Protein AF-A0A2A9N6K1-F1 (afdb_monomer_lite)

Sequence (197 aa):
MSTQQSILERQVWELYCEELRLSPDSDEPLTDEQEVHWQQIRSDLESVYSETRAPDNDPDQPSSPESIDWLSDELQRLNMEQQAAAAAAAEAQAKQYRRIIQDPGEYNGDTLKFRKWHLNMKSLLKGYHNLNDDQKILIFLSQMKGGEAELWANIKHTEVNGSTPMSFATFETELTTWFEDKLAQKRARDAIYTFRQ

Foldseek 3Di:
DPPVLVVVLLVLLVLLCVLLVHDSPDPDDDDPVSVVVNVVVNVVSVVVVVVPDDPDDDPPDDPDPPVCPVVNVVSNVVSVVVVVVVVVVQLVVLCVLCVVQDDLAADALALVCLVVSVVSLVSNCSSDPPDAQLRSLVSVLVRHDHHPSVVVSVVVVDVCPDPDHDGNVNVVVVSCVRRHPPVVVVVVVVVVVVVVD

Secondary structure (DSSP, 8-state):
--HHHHHHHHHHHHHHHHHTT--TT--SPPPHHHHHHHHHHHHHHHHHHHHS--S---S--PPPGGGSHHHHHHHHHHHHHHHHHHHHHHHHHHHHHHHHSPP---B-S-HHHHHHHHHHHHHHHHTSSS--HHHHHHHHHHTB-SHHHHHHHHHHHHHHTSSSPPPHHHHHHHHHHHHS-HHHHHHHHHHHHHTT-

Structure (mmCIF, N/CA/C/O backbone):
data_AF-A0A2A9N6K1-F1
#
_entry.id   AF-A0A2A9N6K1-F1
#
loop_
_atom_site.group_PDB
_atom_site.id
_atom_site.type_symbol
_atom_site.label_atom_id
_atom_site.label_alt_id
_atom_site.label_comp_id
_atom_site.label_asym_id
_atom_site.label_entity_id
_atom_site.label_seq_id
_atom_site.pdbx_PDB_ins_code
_atom_site.Cartn_x
_atom_site.Cartn_y
_atom_site.Cartn_z
_atom_site.occupancy
_atom_site.B_iso_or_equiv
_atom_site.auth_seq_id
_atom_site.auth_comp_id
_atom_site.auth_asym_id
_atom_site.auth_atom_id
_atom_site.pdbx_PDB_model_num
ATOM 1 N N . MET A 1 1 ? 46.693 -9.385 -26.244 1.00 50.31 1 MET A N 1
ATOM 2 C CA . MET A 1 1 ? 45.873 -8.187 -26.502 1.00 50.31 1 MET A CA 1
ATOM 3 C C . MET A 1 1 ? 46.783 -6.972 -26.541 1.00 50.31 1 MET A C 1
ATOM 5 O O . MET A 1 1 ? 47.724 -6.920 -25.756 1.00 50.31 1 MET A O 1
ATOM 9 N N . SER A 1 2 ? 46.570 -6.056 -27.486 1.00 60.34 2 SER A N 1
ATOM 10 C CA . SER A 1 2 ? 47.284 -4.768 -27.523 1.00 60.34 2 SER A CA 1
ATOM 11 C C . SER A 1 2 ? 46.821 -3.892 -26.350 1.00 60.34 2 SER A C 1
ATOM 13 O O . SER A 1 2 ? 45.660 -3.983 -25.959 1.00 60.34 2 SER A O 1
ATOM 15 N N . THR A 1 3 ? 47.680 -3.024 -25.806 1.00 59.44 3 THR A N 1
ATOM 16 C CA . THR A 1 3 ? 47.326 -2.071 -24.731 1.00 59.44 3 THR A CA 1
ATOM 17 C C . THR A 1 3 ? 46.094 -1.228 -25.088 1.00 59.44 3 THR A C 1
ATOM 19 O O . THR A 1 3 ? 45.291 -0.913 -24.220 1.00 59.44 3 THR A O 1
ATOM 22 N N . GLN A 1 4 ? 45.894 -0.932 -26.376 1.00 59.53 4 GLN A N 1
ATOM 23 C CA . GLN A 1 4 ? 44.725 -0.199 -26.874 1.00 59.53 4 GLN A CA 1
ATOM 24 C C . GLN A 1 4 ? 43.412 -0.991 -26.768 1.00 59.53 4 GLN A C 1
ATOM 26 O O . GLN A 1 4 ? 42.388 -0.396 -26.455 1.00 59.53 4 GLN A O 1
ATOM 31 N N . GLN A 1 5 ? 43.445 -2.315 -26.968 1.00 62.62 5 GLN A N 1
ATOM 32 C CA . GLN A 1 5 ? 42.265 -3.188 -26.867 1.00 62.62 5 GLN A CA 1
ATOM 33 C 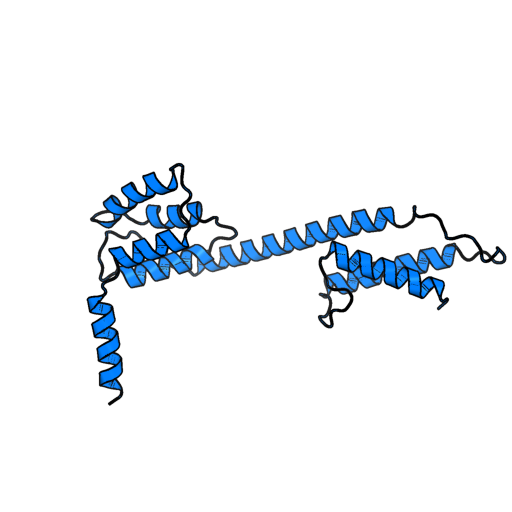C . GLN A 1 5 ? 41.734 -3.231 -25.429 1.00 62.62 5 GLN A C 1
ATOM 35 O O . GLN A 1 5 ? 40.535 -3.133 -25.203 1.00 62.62 5 GLN A O 1
ATOM 40 N N . SER A 1 6 ? 42.645 -3.281 -24.453 1.00 70.69 6 SER A N 1
ATOM 41 C CA . SER A 1 6 ? 42.287 -3.287 -23.032 1.00 70.69 6 SER A CA 1
ATOM 42 C C . SER A 1 6 ? 41.736 -1.942 -22.538 1.00 70.69 6 SER A C 1
ATOM 44 O O . SER A 1 6 ? 40.930 -1.932 -21.612 1.00 70.69 6 SER A O 1
ATOM 46 N N . ILE A 1 7 ? 42.160 -0.815 -23.124 1.00 73.31 7 ILE A N 1
ATOM 47 C CA . ILE A 1 7 ? 41.667 0.521 -22.746 1.00 73.31 7 ILE A CA 1
ATOM 48 C C . ILE A 1 7 ? 40.232 0.731 -23.240 1.00 73.31 7 ILE A C 1
ATOM 50 O O . ILE A 1 7 ? 39.385 1.183 -22.477 1.00 73.31 7 ILE A O 1
ATOM 54 N N . LEU A 1 8 ? 39.947 0.374 -24.491 1.00 69.88 8 LEU A N 1
ATOM 55 C CA . LEU A 1 8 ? 38.613 0.521 -25.079 1.00 69.88 8 LEU A CA 1
ATOM 56 C C . LEU A 1 8 ? 37.610 -0.475 -24.497 1.00 69.88 8 LEU A C 1
ATOM 58 O O . LEU A 1 8 ? 36.492 -0.078 -24.199 1.00 69.88 8 LEU A O 1
ATOM 62 N N . GLU A 1 9 ? 38.006 -1.725 -24.234 1.00 78.50 9 GLU A N 1
ATOM 63 C CA . GLU A 1 9 ? 37.143 -2.676 -23.515 1.00 78.50 9 GLU A CA 1
ATOM 64 C C . GLU A 1 9 ? 36.747 -2.134 -22.133 1.00 78.50 9 GLU A C 1
ATOM 66 O O . GLU A 1 9 ? 35.590 -2.242 -21.733 1.00 78.50 9 GLU A O 1
ATOM 71 N N . ARG A 1 10 ? 37.678 -1.466 -21.438 1.00 81.19 10 ARG A N 1
ATOM 72 C CA . ARG A 1 10 ? 37.394 -0.816 -20.155 1.00 81.19 10 ARG A CA 1
ATOM 73 C C . ARG A 1 10 ? 36.455 0.386 -20.287 1.00 81.19 10 ARG A C 1
ATOM 75 O O . ARG A 1 10 ? 35.569 0.532 -19.458 1.00 81.19 10 ARG A O 1
ATOM 82 N N . GLN A 1 11 ? 36.604 1.210 -21.321 1.00 79.94 11 GLN A N 1
ATOM 83 C CA . GLN A 1 11 ? 35.692 2.335 -21.573 1.00 79.94 11 GLN A CA 1
ATOM 84 C C . GLN A 1 11 ? 34.275 1.863 -21.922 1.00 79.94 11 GLN A C 1
ATOM 86 O O . GLN A 1 11 ? 33.297 2.417 -21.429 1.00 79.94 11 GLN A O 1
ATOM 91 N N . VAL A 1 12 ? 34.160 0.816 -22.742 1.00 82.75 12 VAL A N 1
ATOM 92 C CA . VAL A 1 12 ? 32.868 0.218 -23.104 1.00 82.75 12 VAL A CA 1
ATOM 93 C C . VAL A 1 12 ? 32.229 -0.463 -21.890 1.00 82.75 12 VAL A C 1
ATOM 95 O O . VAL A 1 12 ? 31.019 -0.361 -21.710 1.00 82.75 12 VAL A O 1
ATOM 98 N N . TRP A 1 13 ? 33.026 -1.090 -21.018 1.00 85.81 13 TRP A N 1
ATOM 99 C CA . TRP A 1 13 ? 32.558 -1.609 -19.729 1.00 85.81 13 TRP A CA 1
ATOM 100 C C . TRP A 1 13 ? 32.022 -0.503 -18.815 1.00 85.81 13 TRP A C 1
ATOM 102 O O . TRP A 1 13 ? 30.934 -0.634 -18.263 1.00 85.81 13 TRP A O 1
ATOM 112 N N . GLU A 1 14 ? 32.752 0.604 -18.676 1.00 84.44 14 GLU A N 1
ATOM 113 C CA . GLU A 1 14 ? 32.327 1.739 -17.849 1.00 84.44 14 GLU A CA 1
ATOM 114 C C . GLU A 1 14 ? 31.002 2.338 -18.357 1.00 84.44 14 GLU A C 1
ATOM 116 O O . GLU A 1 14 ? 30.100 2.569 -17.552 1.00 84.44 14 GLU A O 1
ATOM 121 N N . LEU A 1 15 ? 30.834 2.476 -19.679 1.00 81.19 15 LEU A N 1
ATOM 122 C CA . LEU A 1 15 ? 29.584 2.936 -20.300 1.00 81.19 15 LEU A CA 1
ATOM 123 C C . LEU A 1 15 ? 28.427 1.941 -20.098 1.00 81.19 15 LEU A C 1
ATOM 125 O O . LEU A 1 15 ? 27.311 2.336 -19.759 1.00 81.19 15 LEU A O 1
ATOM 129 N N . TYR A 1 16 ? 28.699 0.644 -20.268 1.00 83.31 16 TYR A N 1
ATOM 130 C CA . TYR A 1 16 ? 27.742 -0.436 -20.019 1.00 83.31 16 TYR A CA 1
ATOM 131 C C . TYR A 1 16 ? 27.217 -0.401 -18.579 1.00 83.31 16 TYR A C 1
ATOM 133 O O . TYR A 1 16 ? 26.012 -0.506 -18.337 1.00 83.31 16 TYR A O 1
ATOM 141 N N . CYS A 1 17 ? 28.121 -0.209 -17.616 1.00 84.56 17 CYS A N 1
ATOM 142 C CA . CYS A 1 17 ? 27.763 -0.089 -16.213 1.00 84.56 17 CYS A CA 1
ATOM 143 C C . CYS A 1 17 ? 26.985 1.197 -15.916 1.00 84.56 17 CYS A C 1
ATOM 145 O O . CYS A 1 17 ? 25.994 1.135 -15.191 1.00 84.56 17 CYS A O 1
ATOM 147 N N . GLU A 1 18 ? 27.384 2.340 -16.478 1.00 82.25 18 GLU A N 1
ATOM 148 C CA . GLU A 1 18 ? 26.706 3.621 -16.258 1.00 82.25 18 GLU A CA 1
ATOM 149 C C . GLU A 1 18 ? 25.237 3.584 -16.715 1.00 82.25 18 GLU A C 1
ATOM 151 O O . GLU A 1 18 ? 24.340 3.919 -15.933 1.00 82.25 18 GLU A O 1
ATOM 156 N N . GLU A 1 19 ? 24.967 3.098 -17.931 1.00 80.38 19 GLU A N 1
ATOM 157 C CA . GLU A 1 19 ? 23.607 3.048 -18.489 1.00 80.38 19 GLU A CA 1
ATOM 158 C C . GLU A 1 19 ? 22.688 2.068 -17.745 1.00 80.38 19 GLU A C 1
ATOM 160 O O . GLU A 1 19 ? 21.515 2.359 -17.484 1.00 80.38 19 GLU A O 1
ATOM 165 N N . LEU A 1 20 ? 23.229 0.926 -17.311 1.00 80.12 20 LEU A N 1
ATOM 166 C CA . LEU A 1 20 ? 22.489 -0.050 -16.506 1.00 80.12 20 LEU A CA 1
ATOM 167 C C . LEU A 1 20 ? 22.466 0.286 -15.006 1.00 80.12 20 LEU A C 1
ATOM 169 O O . LEU A 1 20 ? 21.891 -0.468 -14.218 1.00 80.12 20 LEU A O 1
ATOM 173 N N . ARG A 1 21 ? 23.059 1.418 -14.596 1.00 81.38 21 ARG A N 1
ATOM 174 C CA . ARG A 1 21 ? 23.229 1.831 -13.188 1.00 81.38 21 ARG A CA 1
ATOM 175 C C . ARG A 1 21 ? 23.898 0.761 -12.321 1.00 81.38 21 ARG A C 1
ATOM 177 O O . ARG A 1 21 ? 23.572 0.604 -11.143 1.00 81.38 21 ARG A O 1
ATOM 184 N N . LEU A 1 22 ? 24.827 0.025 -12.913 1.00 82.19 22 LEU A N 1
ATOM 185 C CA . LEU A 1 22 ? 25.677 -0.947 -12.245 1.00 82.19 22 LEU A CA 1
ATOM 186 C C . LEU A 1 22 ? 26.953 -0.260 -11.752 1.00 82.19 22 LEU A C 1
ATOM 188 O O . LEU A 1 22 ? 27.387 0.758 -12.290 1.00 82.19 22 LEU A O 1
ATOM 192 N N . SER A 1 23 ? 27.575 -0.830 -10.723 1.00 84.44 23 SER A N 1
ATOM 193 C CA . SER A 1 23 ? 28.904 -0.394 -10.296 1.00 84.44 23 SER A CA 1
ATOM 194 C C . SER A 1 23 ? 29.966 -1.160 -11.097 1.00 84.44 23 SER A C 1
ATOM 196 O O . SER A 1 23 ? 29.976 -2.390 -11.021 1.00 84.44 23 SER A O 1
ATOM 198 N N . PRO A 1 24 ? 30.875 -0.480 -11.823 1.00 79.50 24 PRO A N 1
ATOM 199 C CA . PRO A 1 24 ? 31.892 -1.133 -12.654 1.00 79.50 24 PRO A CA 1
ATOM 200 C C . PRO A 1 24 ? 32.925 -1.932 -11.849 1.00 79.50 24 PRO A C 1
ATOM 202 O O . PRO A 1 24 ? 33.547 -2.837 -12.401 1.00 79.50 24 PRO A O 1
ATOM 205 N N . ASP A 1 25 ? 33.065 -1.626 -10.555 1.00 82.62 25 ASP A N 1
ATOM 206 C CA . ASP A 1 25 ? 33.919 -2.339 -9.597 1.00 82.62 25 ASP A CA 1
ATOM 207 C C . ASP A 1 25 ? 33.110 -3.265 -8.659 1.00 82.62 25 ASP A C 1
ATOM 209 O O . ASP A 1 25 ? 33.590 -3.645 -7.592 1.00 82.62 25 ASP A O 1
ATOM 213 N N . SER A 1 26 ? 31.847 -3.568 -8.986 1.00 79.31 26 SER A N 1
ATOM 214 C CA . SER A 1 26 ? 31.025 -4.465 -8.164 1.00 79.31 26 SER A CA 1
ATOM 215 C C . SER A 1 26 ? 31.496 -5.915 -8.273 1.00 79.31 26 SER A C 1
ATOM 217 O O . SER A 1 26 ? 31.701 -6.417 -9.374 1.00 79.31 26 SER A O 1
ATOM 219 N N . ASP A 1 27 ? 31.558 -6.616 -7.139 1.00 75.88 27 ASP A N 1
ATOM 220 C CA . ASP A 1 27 ? 31.723 -8.077 -7.094 1.00 75.88 27 ASP A CA 1
ATOM 221 C C . ASP A 1 27 ? 30.393 -8.828 -7.342 1.00 75.88 27 ASP A C 1
ATOM 223 O O . ASP A 1 27 ? 30.349 -10.061 -7.325 1.00 75.88 27 ASP A O 1
ATOM 227 N N . GLU A 1 28 ? 29.282 -8.102 -7.518 1.00 79.88 28 GLU A N 1
ATOM 228 C CA . GLU A 1 28 ? 27.962 -8.685 -7.765 1.00 79.88 28 GLU A CA 1
ATOM 229 C C . GLU A 1 28 ? 27.860 -9.188 -9.218 1.00 79.88 28 GLU A C 1
ATOM 231 O O . GLU A 1 28 ? 28.136 -8.425 -10.148 1.00 79.88 28 GLU A O 1
ATOM 236 N N . PRO A 1 29 ? 27.495 -10.465 -9.442 1.00 78.75 29 PRO A N 1
ATOM 237 C CA . PRO A 1 29 ? 27.470 -11.033 -10.783 1.00 78.75 29 PRO A CA 1
ATOM 238 C C . PRO A 1 29 ? 26.358 -10.408 -11.630 1.00 78.75 29 PRO A C 1
ATOM 240 O O . PRO A 1 29 ? 25.258 -10.148 -11.137 1.00 78.75 29 PRO A O 1
ATOM 243 N N . LEU A 1 30 ? 26.634 -10.234 -12.925 1.00 81.12 30 LEU A N 1
ATOM 244 C CA . LEU A 1 30 ? 25.615 -9.896 -13.917 1.00 81.12 30 LEU A CA 1
ATOM 245 C C . LEU A 1 30 ? 24.521 -10.971 -13.936 1.00 81.12 30 LEU A C 1
ATOM 247 O O . LEU A 1 30 ? 24.777 -12.151 -13.684 1.00 81.12 30 LEU A O 1
ATOM 251 N N . THR A 1 31 ? 23.291 -10.574 -14.257 1.00 84.19 31 THR A N 1
ATOM 252 C CA . THR A 1 31 ? 22.245 -11.554 -14.566 1.00 84.19 31 THR A CA 1
ATOM 253 C C . THR A 1 31 ? 22.605 -12.331 -15.834 1.00 84.19 31 THR A C 1
ATOM 255 O O . THR A 1 31 ? 23.364 -11.841 -16.670 1.00 84.19 31 THR A O 1
ATOM 258 N N . ASP A 1 32 ? 22.023 -13.518 -16.025 1.00 82.62 32 ASP A N 1
ATOM 259 C CA . ASP A 1 32 ? 22.269 -14.334 -17.226 1.00 82.62 32 ASP A CA 1
ATOM 260 C C . ASP A 1 32 ? 22.023 -13.543 -18.529 1.00 82.62 32 ASP A C 1
ATOM 262 O O . ASP A 1 32 ? 22.765 -13.677 -19.499 1.00 82.62 32 ASP A O 1
ATOM 266 N N . GLU A 1 33 ? 21.014 -12.667 -18.542 1.00 79.19 33 GLU A N 1
ATOM 267 C CA . GLU A 1 33 ? 20.689 -11.794 -19.680 1.00 79.19 33 GLU A CA 1
ATOM 268 C C . GLU A 1 33 ? 21.743 -10.695 -19.894 1.00 79.19 33 GLU A C 1
ATOM 270 O O . GLU A 1 33 ? 22.165 -10.448 -21.025 1.00 79.19 33 GLU A O 1
ATOM 275 N N . GLN A 1 34 ? 22.207 -10.066 -18.811 1.00 81.75 34 GLN A N 1
ATOM 276 C CA . GLN A 1 34 ? 23.253 -9.043 -18.849 1.00 81.75 34 GLN A CA 1
ATOM 277 C C . GLN A 1 34 ? 24.607 -9.628 -19.272 1.00 81.75 34 GLN A C 1
ATOM 279 O O . GLN A 1 34 ? 25.347 -8.987 -20.013 1.00 81.75 34 GLN A O 1
ATOM 284 N N . GLU A 1 35 ? 24.936 -10.843 -18.835 1.00 86.19 35 GLU A N 1
ATOM 285 C CA . GLU A 1 35 ? 26.174 -11.526 -19.215 1.00 86.19 35 GLU A CA 1
ATOM 286 C C . GLU A 1 35 ? 26.163 -11.896 -20.702 1.00 86.19 35 GLU A C 1
ATOM 288 O O . GLU A 1 35 ? 27.118 -11.598 -21.416 1.00 86.19 35 GLU A O 1
ATOM 293 N N . VAL A 1 36 ? 25.069 -12.479 -21.206 1.00 84.50 36 VAL A N 1
ATOM 294 C CA . VAL A 1 36 ? 24.926 -12.792 -22.640 1.00 84.50 36 VAL A CA 1
ATOM 295 C C . VAL A 1 36 ? 25.097 -11.535 -23.493 1.00 84.50 36 VAL A C 1
ATOM 297 O O . VAL A 1 36 ? 25.782 -11.568 -24.516 1.00 84.50 36 VAL A O 1
ATOM 300 N N . HIS A 1 37 ? 24.526 -10.415 -23.055 1.00 80.69 37 HIS A N 1
ATOM 301 C CA . HIS A 1 37 ? 24.638 -9.155 -23.774 1.00 80.69 37 HIS A CA 1
ATOM 302 C C . HIS A 1 37 ? 26.050 -8.554 -23.713 1.00 80.69 37 HIS A C 1
ATOM 304 O O . HIS A 1 37 ? 26.588 -8.118 -24.730 1.00 80.69 37 HIS A O 1
ATOM 310 N N . TRP A 1 38 ? 26.693 -8.588 -22.545 1.00 85.69 38 TRP A N 1
ATOM 311 C CA . TRP A 1 38 ? 28.077 -8.144 -22.396 1.00 85.69 38 TRP A CA 1
ATOM 312 C C . TRP A 1 38 ? 29.035 -8.938 -23.294 1.00 85.69 38 TRP A C 1
ATOM 314 O O . TRP A 1 38 ? 29.929 -8.368 -23.921 1.00 85.69 38 TRP A O 1
ATOM 324 N N . GLN A 1 39 ? 28.816 -10.247 -23.425 1.00 85.19 39 GLN A N 1
ATOM 325 C CA . GLN A 1 39 ? 29.587 -11.096 -24.336 1.00 85.19 39 GLN A CA 1
ATOM 326 C C . GLN A 1 39 ? 29.344 -10.738 -25.809 1.00 85.19 39 GLN A C 1
ATOM 328 O O . GLN A 1 39 ? 30.291 -10.750 -26.597 1.00 85.19 39 GLN A O 1
ATOM 333 N N . GLN A 1 40 ? 28.114 -10.365 -26.181 1.00 82.69 40 GLN A N 1
ATOM 334 C CA . GLN A 1 40 ? 27.798 -9.891 -27.530 1.00 82.69 40 GLN A CA 1
ATOM 335 C C . GLN A 1 40 ? 28.526 -8.575 -27.850 1.00 82.69 40 GLN A C 1
ATOM 337 O O . GLN A 1 40 ? 29.227 -8.507 -28.857 1.00 82.69 40 GLN A O 1
ATOM 342 N N . ILE A 1 41 ? 28.464 -7.578 -26.956 1.00 82.00 41 ILE A N 1
ATOM 343 C CA . ILE A 1 41 ? 29.200 -6.308 -27.107 1.00 82.00 41 ILE A CA 1
ATOM 344 C C . ILE A 1 41 ? 30.701 -6.561 -27.254 1.00 82.00 41 ILE A C 1
ATOM 346 O O . ILE A 1 41 ? 31.357 -5.967 -28.110 1.00 82.00 41 ILE A O 1
ATOM 350 N N . ARG A 1 42 ? 31.262 -7.452 -26.429 1.00 82.38 42 ARG A N 1
ATOM 351 C CA . ARG A 1 42 ? 32.689 -7.784 -26.480 1.00 82.38 42 ARG A CA 1
ATOM 352 C C . ARG A 1 42 ? 33.074 -8.429 -27.814 1.00 82.38 42 ARG A C 1
ATOM 354 O O . ARG A 1 42 ? 34.116 -8.087 -28.369 1.00 82.38 42 ARG A O 1
ATOM 361 N N . SER A 1 43 ? 32.226 -9.314 -28.340 1.00 81.50 43 SER A N 1
ATOM 362 C CA . SER A 1 43 ? 32.405 -9.935 -29.658 1.00 81.50 43 SER A CA 1
ATOM 363 C C . SER A 1 43 ? 32.344 -8.905 -30.791 1.00 81.50 43 SER A C 1
ATOM 365 O O . SER A 1 43 ? 33.175 -8.939 -31.700 1.00 81.50 43 SER A O 1
ATOM 367 N N . ASP A 1 44 ? 31.397 -7.969 -30.740 1.00 79.31 44 ASP A N 1
ATOM 368 C CA . ASP A 1 44 ? 31.250 -6.922 -31.757 1.00 79.31 44 ASP A CA 1
ATOM 369 C C . ASP A 1 44 ? 32.434 -5.944 -31.719 1.00 79.31 44 ASP A C 1
ATOM 371 O O . ASP A 1 44 ? 32.993 -5.591 -32.761 1.00 79.31 44 ASP A O 1
ATOM 375 N N . LEU A 1 45 ? 32.905 -5.595 -30.518 1.00 76.12 45 LEU A N 1
ATOM 376 C CA . LEU A 1 45 ? 34.118 -4.804 -30.318 1.00 76.12 45 LEU A CA 1
ATOM 377 C C . LEU A 1 45 ? 35.347 -5.512 -30.915 1.00 76.12 45 LEU A C 1
ATOM 379 O O . LEU A 1 45 ? 36.137 -4.891 -31.627 1.00 76.12 45 LEU A O 1
ATOM 383 N N . GLU A 1 46 ? 35.501 -6.817 -30.679 1.00 75.25 46 GLU A N 1
ATOM 384 C CA . GLU A 1 46 ? 36.597 -7.622 -31.236 1.00 75.25 46 GLU A CA 1
ATOM 385 C C . GLU A 1 46 ? 36.540 -7.720 -32.774 1.00 75.25 46 GLU A C 1
ATOM 387 O O . GLU A 1 46 ? 37.584 -7.697 -33.440 1.00 75.25 46 GLU A O 1
ATOM 392 N N . SER A 1 47 ? 35.337 -7.739 -33.355 1.00 71.88 47 SER A N 1
ATOM 393 C CA . SER A 1 47 ? 35.133 -7.674 -34.808 1.00 71.88 47 SER A CA 1
ATOM 394 C C . SER A 1 47 ? 35.614 -6.339 -35.395 1.00 71.88 47 SER A C 1
ATOM 396 O O . SER A 1 47 ? 36.386 -6.332 -36.356 1.00 71.88 47 SER A O 1
ATOM 398 N N . VAL A 1 48 ? 35.254 -5.208 -34.773 1.00 67.81 48 VAL A N 1
ATOM 399 C CA . VAL A 1 48 ? 35.674 -3.854 -35.199 1.00 67.81 48 VAL A CA 1
ATOM 400 C C . VAL A 1 48 ? 37.200 -3.689 -35.148 1.00 67.81 48 VAL A C 1
ATOM 402 O O . VAL A 1 48 ? 37.814 -3.085 -36.035 1.00 67.81 48 VAL A O 1
ATOM 405 N N . TYR A 1 49 ? 37.848 -4.280 -34.144 1.00 65.19 49 TYR A N 1
ATOM 406 C CA . TYR A 1 49 ? 39.310 -4.316 -34.050 1.00 65.19 49 TYR A CA 1
ATOM 407 C C . TYR A 1 49 ? 39.978 -5.135 -35.152 1.00 65.19 49 TYR A C 1
ATOM 409 O O . TYR A 1 49 ? 41.071 -4.799 -35.614 1.00 65.19 49 TYR A O 1
ATOM 417 N N . SER A 1 50 ? 39.345 -6.233 -35.546 1.00 63.12 50 SER A N 1
ATOM 418 C CA . SER A 1 50 ? 39.890 -7.149 -36.543 1.00 63.12 50 SER A CA 1
ATOM 419 C C . SER A 1 50 ? 39.812 -6.560 -37.956 1.00 63.12 50 SER A C 1
ATOM 421 O O . SER A 1 50 ? 40.732 -6.766 -38.746 1.00 63.12 50 SER A O 1
ATOM 423 N N . GLU A 1 51 ? 38.776 -5.769 -38.255 1.00 58.09 51 GLU A N 1
ATOM 424 C CA . GLU A 1 51 ? 38.609 -5.074 -39.543 1.00 58.09 51 GLU A CA 1
ATOM 425 C C . GLU A 1 51 ? 39.507 -3.837 -39.706 1.00 58.09 51 GLU A C 1
ATOM 427 O O . GLU A 1 51 ? 39.917 -3.514 -40.820 1.00 58.09 51 GLU A O 1
ATOM 432 N N . THR A 1 52 ? 39.873 -3.160 -38.615 1.00 53.06 52 THR A N 1
ATOM 433 C CA . THR A 1 52 ? 40.715 -1.945 -38.655 1.00 53.06 52 THR A CA 1
ATOM 434 C C . THR A 1 52 ? 42.220 -2.228 -38.729 1.00 53.06 52 THR A C 1
ATOM 436 O O . THR A 1 52 ? 43.021 -1.309 -38.915 1.00 53.06 52 THR A O 1
ATOM 439 N N . ARG A 1 53 ? 42.639 -3.498 -38.654 1.00 50.25 53 ARG A N 1
ATOM 440 C CA . ARG A 1 53 ? 44.047 -3.904 -38.745 1.00 50.25 53 ARG A CA 1
ATOM 441 C C . ARG A 1 53 ? 44.498 -4.081 -40.202 1.00 50.25 53 ARG A C 1
ATOM 443 O O . ARG A 1 53 ? 44.724 -5.197 -40.663 1.00 50.25 53 ARG A O 1
ATOM 450 N N . ALA A 1 54 ? 44.680 -2.977 -40.924 1.00 46.53 54 ALA A N 1
ATOM 451 C CA . ALA A 1 54 ? 45.494 -2.978 -42.143 1.00 46.53 54 ALA A CA 1
ATOM 452 C C . ALA A 1 54 ? 46.990 -3.153 -41.782 1.00 46.53 54 ALA A C 1
ATOM 454 O O . ALA A 1 54 ? 47.425 -2.629 -40.752 1.00 46.53 54 ALA A O 1
ATOM 455 N N . PRO A 1 55 ? 47.799 -3.886 -42.575 1.00 51.22 55 PRO A N 1
ATOM 456 C CA . PRO A 1 55 ? 49.242 -3.905 -42.381 1.00 51.22 55 PRO A CA 1
ATOM 457 C C . PRO A 1 55 ? 49.803 -2.553 -42.842 1.00 51.22 55 PRO A C 1
ATOM 459 O O . PRO A 1 55 ? 49.532 -2.130 -43.961 1.00 51.22 55 PRO A O 1
ATOM 462 N N . ASP A 1 56 ? 50.570 -1.906 -41.967 1.00 49.12 56 ASP A N 1
ATOM 463 C CA . ASP A 1 56 ? 51.214 -0.595 -42.133 1.00 49.12 56 ASP A CA 1
ATOM 464 C C . ASP A 1 56 ? 50.279 0.630 -42.121 1.00 49.12 56 ASP A C 1
ATOM 466 O O . ASP A 1 56 ? 49.826 1.104 -43.158 1.00 49.12 56 ASP A O 1
ATOM 470 N N . ASN A 1 57 ? 50.061 1.210 -40.934 1.00 44.12 57 ASN A N 1
ATOM 471 C CA . ASN A 1 57 ? 49.904 2.660 -40.776 1.00 44.12 57 ASN A CA 1
ATOM 472 C C . ASN A 1 57 ? 50.282 3.108 -39.349 1.00 44.12 57 ASN A C 1
ATOM 474 O O . ASN A 1 57 ? 50.114 2.359 -38.388 1.00 44.12 57 ASN A O 1
ATOM 478 N N . ASP A 1 58 ? 50.854 4.312 -39.278 1.00 47.12 58 ASP A N 1
ATOM 479 C CA . ASP A 1 58 ? 51.495 5.003 -38.145 1.00 47.12 58 ASP A CA 1
ATOM 480 C C . ASP A 1 58 ? 50.773 4.936 -36.776 1.00 47.12 58 ASP A C 1
ATOM 482 O O . ASP A 1 58 ? 49.545 4.864 -36.722 1.00 47.12 58 ASP A O 1
ATOM 486 N N . PRO A 1 59 ? 51.507 5.053 -35.645 1.00 48.38 59 PRO A N 1
ATOM 487 C CA . PRO A 1 59 ? 50.963 4.889 -34.295 1.00 48.38 59 PRO A CA 1
ATOM 488 C C . PRO A 1 59 ? 50.172 6.094 -33.742 1.00 48.38 59 PRO A C 1
ATOM 490 O O . PRO A 1 59 ? 49.734 6.029 -32.595 1.00 48.38 59 PRO A O 1
ATOM 493 N N . ASP A 1 60 ? 49.943 7.163 -34.510 1.00 45.81 60 ASP A N 1
ATOM 494 C CA . ASP A 1 60 ? 49.490 8.457 -33.966 1.00 45.81 60 ASP A CA 1
ATOM 495 C C . ASP A 1 60 ? 48.115 8.946 -34.468 1.00 45.81 60 ASP A C 1
ATOM 497 O O . ASP A 1 60 ? 47.913 10.143 -34.678 1.00 45.81 60 ASP A O 1
ATOM 501 N N . GLN A 1 61 ? 47.117 8.066 -34.612 1.00 43.97 61 GLN A N 1
ATOM 502 C CA . GLN A 1 61 ? 45.738 8.532 -34.823 1.00 43.97 61 GLN A CA 1
ATOM 503 C C . GLN A 1 61 ? 44.709 7.725 -34.012 1.00 43.97 61 GLN A C 1
ATOM 505 O O . GLN A 1 61 ? 44.509 6.544 -34.296 1.00 43.97 61 GLN A O 1
ATOM 510 N N . PRO A 1 62 ? 44.030 8.320 -33.007 1.00 45.09 62 PRO A N 1
ATOM 511 C CA . PRO A 1 62 ? 42.884 7.677 -32.378 1.00 45.09 62 PRO A CA 1
ATOM 512 C C . PRO A 1 62 ? 41.751 7.589 -33.405 1.00 45.09 62 PRO A C 1
ATOM 514 O O . PRO A 1 62 ? 41.356 8.595 -33.999 1.00 45.09 62 PRO A O 1
ATOM 517 N N . SER A 1 63 ? 41.260 6.375 -33.646 1.00 47.69 63 SER A N 1
ATOM 518 C CA . SER A 1 63 ? 40.097 6.126 -34.494 1.00 47.69 63 SER A CA 1
ATOM 519 C C . SER A 1 63 ? 38.903 6.972 -34.033 1.00 47.69 63 SER A C 1
ATOM 521 O O . SER A 1 63 ? 38.659 7.125 -32.838 1.00 47.69 63 SER A O 1
ATOM 523 N N . SER A 1 64 ? 38.212 7.559 -35.011 1.00 45.75 64 SER A N 1
ATOM 524 C CA . SER A 1 64 ? 37.128 8.538 -34.869 1.00 45.75 64 SER A CA 1
ATOM 525 C C . SER A 1 64 ? 35.978 8.066 -33.946 1.00 45.75 64 SER A C 1
ATOM 527 O O . SER A 1 64 ? 35.661 6.878 -33.970 1.00 45.75 64 SER A O 1
ATOM 529 N N . PRO A 1 65 ? 35.296 8.963 -33.197 1.00 47.94 65 PRO A N 1
ATOM 530 C CA . PRO A 1 65 ? 34.271 8.620 -32.193 1.00 47.94 65 PRO A CA 1
ATOM 531 C C . PRO A 1 65 ? 32.956 8.025 -32.733 1.00 47.94 65 PRO A C 1
ATOM 533 O O . PRO A 1 65 ? 32.120 7.595 -31.946 1.00 47.94 65 PRO A O 1
ATOM 536 N N . GLU A 1 66 ? 32.745 7.991 -34.052 1.00 47.62 66 GLU A N 1
ATOM 537 C CA . GLU A 1 66 ? 31.463 7.591 -34.666 1.00 47.62 66 GLU A CA 1
ATOM 538 C C . GLU A 1 66 ? 31.094 6.108 -34.444 1.00 47.62 66 GLU A C 1
ATOM 540 O O . GLU A 1 66 ? 29.945 5.720 -34.643 1.00 47.62 66 GLU A O 1
ATOM 545 N N . SER A 1 67 ? 32.031 5.257 -34.005 1.00 53.12 67 SER A N 1
ATOM 546 C CA . SER A 1 67 ? 31.778 3.823 -33.796 1.00 53.12 67 SER A CA 1
ATOM 547 C C . SER A 1 67 ? 31.107 3.475 -32.460 1.00 53.12 67 SER A C 1
ATOM 549 O O . SER A 1 67 ? 30.907 2.290 -32.204 1.00 53.12 67 SER A O 1
ATOM 551 N N . ILE A 1 68 ? 30.819 4.450 -31.590 1.00 55.56 68 ILE A N 1
ATOM 552 C CA . ILE A 1 68 ? 30.280 4.216 -30.233 1.00 55.56 68 ILE A CA 1
ATOM 553 C C . ILE A 1 68 ? 28.830 4.713 -30.092 1.00 55.56 68 ILE A C 1
ATOM 555 O O . ILE A 1 68 ? 28.098 4.218 -29.239 1.00 55.56 68 ILE A O 1
ATOM 559 N N . ASP A 1 69 ? 28.362 5.613 -30.960 1.00 64.38 69 ASP A N 1
ATOM 560 C CA . ASP A 1 69 ? 27.009 6.183 -30.850 1.00 64.38 69 ASP A CA 1
ATOM 561 C C . ASP A 1 69 ? 25.901 5.117 -30.954 1.00 64.38 69 ASP A C 1
ATOM 563 O O . ASP A 1 69 ? 24.923 5.166 -30.210 1.00 64.38 69 ASP A O 1
ATOM 567 N N . TRP A 1 70 ? 26.086 4.090 -31.792 1.00 67.19 70 TRP A N 1
ATOM 568 C CA . TRP A 1 70 ? 25.123 2.987 -31.919 1.00 67.19 70 TRP A CA 1
ATOM 569 C C . TRP A 1 70 ? 25.046 2.091 -30.668 1.00 67.19 70 TRP A C 1
ATOM 571 O O . TRP A 1 70 ? 23.997 1.500 -30.414 1.00 67.19 70 TRP A O 1
ATOM 581 N N . LEU A 1 71 ? 26.127 1.996 -29.877 1.00 68.31 71 LEU A N 1
ATOM 582 C CA . LEU A 1 71 ? 26.141 1.240 -28.618 1.00 68.31 71 LEU A CA 1
ATOM 583 C C . LEU A 1 71 ? 25.304 1.952 -27.553 1.00 68.31 71 LEU A C 1
ATOM 585 O O . LEU A 1 71 ? 24.581 1.296 -26.811 1.00 68.31 71 LEU A O 1
ATOM 589 N N . SER A 1 72 ? 25.355 3.283 -27.503 1.00 75.38 72 SER A N 1
ATOM 590 C CA . SER A 1 72 ? 24.565 4.075 -26.552 1.00 75.38 72 SER A CA 1
ATOM 591 C C . SER A 1 72 ? 23.058 3.896 -26.767 1.00 75.38 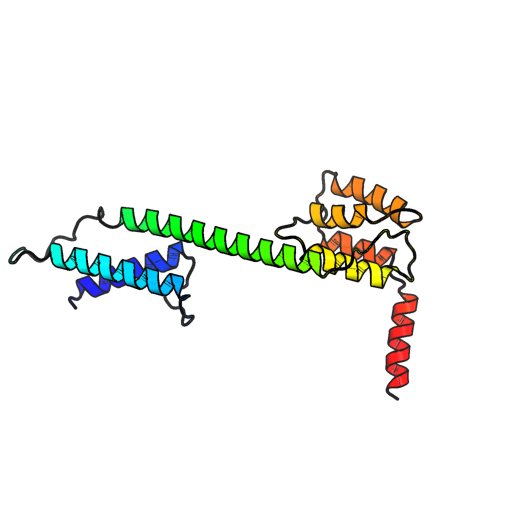72 SER A C 1
ATOM 593 O O . SER A 1 72 ? 22.328 3.636 -25.809 1.00 75.38 72 SER A O 1
ATOM 595 N N . ASP A 1 73 ? 22.592 3.958 -28.018 1.00 80.50 73 ASP A N 1
ATOM 596 C CA . ASP A 1 73 ? 21.172 3.769 -28.355 1.00 80.50 73 ASP A CA 1
ATOM 597 C C . ASP A 1 73 ? 20.675 2.354 -27.991 1.00 80.50 73 ASP A C 1
ATOM 599 O O . ASP A 1 73 ? 19.571 2.179 -27.464 1.00 80.50 73 ASP A O 1
ATOM 603 N N . GLU A 1 74 ? 21.501 1.332 -28.230 1.00 77.88 74 GLU A N 1
ATOM 604 C CA . GLU A 1 74 ? 21.179 -0.061 -27.908 1.00 77.88 74 GLU A CA 1
ATOM 605 C C . GLU A 1 74 ? 21.146 -0.311 -26.389 1.00 77.88 74 GLU A C 1
ATOM 607 O O . GLU A 1 74 ? 20.236 -0.974 -25.881 1.00 77.88 74 GLU A O 1
ATOM 612 N N . LEU A 1 75 ? 22.072 0.289 -25.634 1.00 78.94 75 LEU A N 1
ATOM 613 C CA . LEU A 1 75 ? 22.084 0.217 -24.170 1.00 78.94 75 LEU A CA 1
ATOM 614 C C . LEU A 1 75 ? 20.858 0.887 -23.546 1.00 78.94 75 LEU A C 1
ATOM 616 O O . LEU A 1 75 ? 20.249 0.331 -22.627 1.00 78.94 75 LEU A O 1
ATOM 620 N N . GLN A 1 76 ? 20.437 2.036 -24.077 1.00 81.69 76 GLN A N 1
ATOM 621 C CA . GLN A 1 76 ? 19.218 2.711 -23.628 1.00 81.69 76 GLN A CA 1
ATOM 622 C C . GLN A 1 76 ? 17.967 1.871 -23.892 1.00 81.69 76 GLN A C 1
ATOM 624 O O . GLN A 1 76 ? 17.091 1.764 -23.024 1.00 81.69 76 GLN A O 1
ATOM 629 N N . ARG A 1 77 ? 17.889 1.237 -25.069 1.00 85.81 77 ARG A N 1
ATOM 630 C CA . ARG A 1 77 ? 16.793 0.328 -25.429 1.00 85.81 77 ARG A CA 1
ATOM 631 C C . ARG A 1 77 ? 16.682 -0.828 -24.437 1.00 85.81 77 ARG A C 1
ATOM 633 O O . ARG A 1 77 ? 15.584 -1.113 -23.960 1.00 85.81 77 ARG A O 1
ATOM 640 N N . LEU A 1 78 ? 17.803 -1.449 -24.083 1.00 78.88 78 LEU A N 1
ATOM 641 C CA . LEU A 1 78 ? 17.837 -2.571 -23.144 1.00 78.88 78 LEU A CA 1
ATOM 642 C C . LEU A 1 78 ? 17.516 -2.164 -21.713 1.00 78.88 78 LEU A C 1
ATOM 644 O O . LEU A 1 78 ? 16.777 -2.872 -21.034 1.00 78.88 78 LEU A O 1
ATOM 648 N N . ASN A 1 79 ? 17.994 -1.005 -21.263 1.00 81.19 79 ASN A N 1
ATOM 649 C CA . ASN A 1 79 ? 17.617 -0.469 -19.958 1.00 81.19 79 ASN A CA 1
ATOM 650 C C . ASN A 1 79 ? 16.091 -0.273 -19.870 1.00 81.19 79 ASN A C 1
ATOM 652 O O . ASN A 1 79 ? 15.459 -0.673 -18.890 1.00 81.19 79 ASN A O 1
ATOM 656 N N . MET A 1 80 ? 15.469 0.270 -20.924 1.00 84.69 80 MET A N 1
ATOM 657 C CA . MET A 1 80 ? 14.008 0.371 -21.001 1.00 84.69 80 MET A CA 1
ATOM 658 C C . MET A 1 80 ? 13.323 -1.002 -21.006 1.00 84.69 80 MET A C 1
ATOM 660 O O . MET A 1 80 ? 12.323 -1.181 -20.309 1.00 84.69 80 MET A O 1
ATOM 664 N N . GLU A 1 81 ? 13.842 -1.972 -21.760 1.00 87.62 81 GLU A N 1
ATOM 665 C CA . GLU A 1 81 ? 13.292 -3.330 -21.825 1.00 87.62 81 GLU A CA 1
ATOM 666 C C . GLU A 1 81 ? 13.376 -4.046 -20.468 1.00 87.62 81 GLU A C 1
ATOM 668 O O . GLU A 1 81 ? 12.380 -4.605 -20.003 1.00 87.62 81 GLU A O 1
ATOM 673 N N . GLN A 1 82 ? 14.508 -3.937 -19.771 1.00 81.19 82 GLN A N 1
ATOM 674 C CA . GLN A 1 82 ? 14.708 -4.508 -18.441 1.00 81.19 82 GLN A CA 1
ATOM 675 C C . GLN A 1 82 ? 13.782 -3.856 -17.403 1.00 81.19 82 GLN A C 1
ATOM 677 O O . GLN A 1 82 ? 13.162 -4.552 -16.593 1.00 81.19 82 GLN A O 1
ATOM 682 N N . GLN A 1 83 ? 13.615 -2.530 -17.445 1.00 83.12 83 GLN A N 1
ATOM 683 C CA . GLN A 1 83 ? 12.665 -1.823 -16.580 1.00 83.12 83 GLN A CA 1
ATOM 684 C C . GLN A 1 83 ? 11.216 -2.239 -16.862 1.00 83.12 83 GLN A C 1
ATOM 686 O O . GLN A 1 83 ? 10.439 -2.455 -15.927 1.00 83.12 83 GLN A O 1
ATOM 691 N N . ALA A 1 84 ? 10.846 -2.395 -18.135 1.00 88.12 84 ALA A N 1
ATOM 692 C CA . ALA A 1 84 ? 9.523 -2.865 -18.529 1.00 88.12 84 ALA A CA 1
ATOM 693 C C . ALA A 1 84 ? 9.275 -4.311 -18.070 1.00 88.12 84 ALA A C 1
ATOM 695 O O . ALA A 1 84 ? 8.203 -4.608 -17.534 1.00 88.12 84 ALA A O 1
ATOM 696 N N . ALA A 1 85 ? 10.267 -5.193 -18.208 1.00 86.88 85 ALA A N 1
ATOM 697 C CA . ALA A 1 85 ? 10.209 -6.569 -17.724 1.00 86.88 85 ALA A CA 1
ATOM 698 C C . ALA A 1 85 ? 10.063 -6.626 -16.194 1.00 86.88 85 ALA A C 1
ATOM 700 O O . ALA A 1 85 ? 9.199 -7.343 -15.682 1.00 86.88 85 ALA A O 1
ATOM 701 N N . ALA A 1 86 ? 10.823 -5.812 -15.456 1.00 85.00 86 ALA A N 1
ATOM 702 C CA . ALA A 1 86 ? 10.714 -5.704 -14.003 1.00 85.00 86 ALA A CA 1
ATOM 703 C C . ALA A 1 86 ? 9.328 -5.199 -13.564 1.00 85.00 86 ALA A C 1
ATOM 705 O O . ALA A 1 86 ? 8.715 -5.771 -12.657 1.00 85.00 86 ALA A O 1
ATOM 706 N N . ALA A 1 87 ? 8.787 -4.180 -14.238 1.00 86.19 87 ALA A N 1
ATOM 707 C CA . ALA A 1 87 ? 7.440 -3.676 -13.977 1.00 86.19 87 ALA A CA 1
ATOM 708 C C . ALA A 1 87 ? 6.360 -4.732 -14.279 1.00 86.19 87 ALA A C 1
ATOM 710 O O . ALA A 1 87 ? 5.417 -4.905 -13.502 1.00 86.19 87 ALA A O 1
ATOM 711 N N . ALA A 1 88 ? 6.509 -5.485 -15.374 1.00 87.56 88 ALA A N 1
ATOM 712 C CA . ALA A 1 88 ? 5.605 -6.574 -15.729 1.00 87.56 88 ALA A CA 1
ATOM 713 C C . ALA A 1 88 ? 5.644 -7.715 -14.697 1.00 87.56 88 ALA A C 1
ATOM 715 O O . ALA A 1 88 ? 4.590 -8.223 -14.302 1.00 87.56 88 ALA A O 1
ATOM 716 N N . ALA A 1 89 ? 6.833 -8.081 -14.214 1.00 87.12 89 ALA A N 1
ATOM 717 C CA . ALA A 1 89 ? 7.010 -9.076 -13.161 1.00 87.12 89 ALA A CA 1
ATOM 718 C C . ALA A 1 89 ? 6.380 -8.620 -11.834 1.00 87.12 89 ALA A C 1
ATOM 720 O O . ALA A 1 89 ? 5.663 -9.392 -11.190 1.00 87.12 89 ALA A O 1
ATOM 721 N N . ALA A 1 90 ? 6.574 -7.354 -11.453 1.00 84.50 90 ALA A N 1
ATOM 722 C CA . ALA A 1 90 ? 5.964 -6.779 -10.259 1.00 84.50 90 ALA A CA 1
ATOM 723 C C . ALA A 1 90 ? 4.427 -6.762 -10.344 1.00 84.50 90 ALA A C 1
ATOM 725 O O . ALA A 1 90 ? 3.748 -7.161 -9.395 1.00 84.50 90 ALA A O 1
ATOM 726 N N . GLU A 1 91 ? 3.855 -6.392 -11.494 1.00 85.81 91 GLU A N 1
ATOM 727 C CA . GLU A 1 91 ? 2.404 -6.439 -11.709 1.00 85.81 91 GLU A CA 1
ATOM 728 C C . GLU A 1 91 ? 1.864 -7.881 -11.705 1.00 85.81 91 GLU A C 1
ATOM 730 O O . GLU A 1 91 ? 0.787 -8.145 -11.162 1.00 85.81 91 GLU A O 1
ATOM 735 N N . ALA A 1 92 ? 2.603 -8.845 -12.263 1.00 86.69 92 ALA A N 1
ATOM 736 C CA . ALA A 1 92 ? 2.234 -10.259 -12.205 1.00 86.69 92 ALA A CA 1
ATOM 737 C C . ALA A 1 92 ? 2.205 -10.780 -10.757 1.00 86.69 92 ALA A C 1
ATOM 739 O O . ALA A 1 92 ? 1.241 -11.442 -10.356 1.00 86.69 92 ALA A O 1
ATOM 740 N N . GLN A 1 93 ? 3.204 -10.418 -9.949 1.00 83.38 93 GLN A N 1
ATOM 741 C CA . GLN A 1 93 ? 3.248 -10.747 -8.525 1.00 83.38 93 GLN A CA 1
ATOM 742 C C . GLN A 1 93 ? 2.081 -10.098 -7.763 1.00 83.38 93 GLN A C 1
ATOM 744 O O . GLN A 1 93 ? 1.392 -10.769 -6.991 1.00 83.38 93 GLN A O 1
ATOM 749 N N . ALA A 1 94 ? 1.798 -8.820 -8.021 1.00 83.50 94 ALA A N 1
ATOM 750 C CA . ALA A 1 94 ? 0.683 -8.090 -7.422 1.00 83.50 94 ALA A CA 1
ATOM 751 C C . ALA A 1 94 ? -0.675 -8.755 -7.747 1.00 83.50 94 ALA A C 1
ATOM 753 O O . ALA A 1 94 ? -1.513 -8.969 -6.864 1.00 83.50 94 ALA A O 1
ATOM 754 N N . LYS A 1 95 ? -0.880 -9.184 -9.001 1.00 84.00 95 LYS A N 1
ATOM 755 C CA . LYS A 1 95 ? -2.059 -9.968 -9.419 1.00 84.00 95 LYS A CA 1
ATOM 756 C C . LYS A 1 95 ? -2.161 -11.309 -8.696 1.00 84.00 95 LYS A C 1
ATOM 758 O O . LYS A 1 95 ? -3.265 -11.723 -8.342 1.00 84.00 95 LYS A O 1
ATOM 763 N N . GLN A 1 96 ? -1.044 -11.996 -8.470 1.00 82.88 96 GLN A N 1
ATOM 764 C CA . GLN A 1 96 ? -1.035 -13.245 -7.711 1.00 82.88 96 GLN A CA 1
ATOM 765 C C . GLN A 1 96 ? -1.426 -13.013 -6.247 1.00 82.88 96 GLN A C 1
ATOM 767 O O . GLN A 1 96 ? -2.259 -13.754 -5.725 1.00 82.88 96 GLN A O 1
ATOM 772 N N . TYR A 1 97 ? -0.915 -11.955 -5.610 1.00 80.06 97 TYR A N 1
ATOM 773 C CA . TYR A 1 97 ? -1.327 -11.563 -4.260 1.00 80.06 97 TYR A CA 1
ATOM 774 C C . TYR A 1 97 ? -2.836 -11.312 -4.174 1.00 80.06 97 TYR A C 1
ATOM 776 O O . TYR A 1 97 ? -3.488 -11.863 -3.286 1.00 80.06 97 TYR A O 1
ATOM 784 N N . ARG A 1 98 ? -3.420 -10.575 -5.133 1.00 78.88 98 ARG A N 1
ATOM 785 C CA . ARG A 1 98 ? -4.876 -10.327 -5.199 1.00 78.88 98 ARG A CA 1
ATOM 786 C C . ARG A 1 98 ? -5.722 -11.606 -5.216 1.00 78.88 98 ARG A C 1
ATOM 788 O O . ARG A 1 98 ? -6.847 -11.579 -4.738 1.00 78.88 98 ARG A O 1
ATOM 795 N N . ARG A 1 99 ? -5.206 -12.723 -5.744 1.00 81.19 99 ARG A N 1
ATOM 796 C CA . ARG A 1 99 ? -5.928 -14.012 -5.767 1.00 81.19 99 ARG A CA 1
ATOM 797 C C . ARG A 1 99 ? -5.947 -14.728 -4.416 1.00 81.19 99 ARG A C 1
ATOM 799 O O . ARG A 1 99 ? -6.819 -15.561 -4.197 1.00 81.19 99 ARG A O 1
ATOM 806 N N . ILE A 1 100 ? -4.966 -14.460 -3.555 1.00 84.12 100 ILE A N 1
ATOM 807 C CA . ILE A 1 100 ? -4.774 -15.171 -2.280 1.00 84.12 100 ILE A CA 1
ATOM 808 C C . ILE A 1 100 ? -5.340 -14.355 -1.111 1.00 84.12 100 ILE A C 1
ATOM 810 O O . ILE A 1 100 ? -5.791 -14.919 -0.115 1.00 84.12 100 ILE A O 1
ATOM 814 N N . ILE A 1 101 ? -5.315 -13.026 -1.220 1.00 80.00 101 ILE A N 1
ATOM 815 C CA . ILE A 1 101 ? -5.809 -12.130 -0.178 1.00 80.00 101 ILE A CA 1
ATOM 816 C C . ILE A 1 101 ? -7.337 -12.179 -0.141 1.00 80.00 101 ILE A C 1
ATOM 818 O O . ILE A 1 101 ? -8.006 -11.969 -1.149 1.00 80.00 101 ILE A O 1
ATOM 822 N N . GLN A 1 102 ? -7.883 -12.435 1.047 1.00 76.31 102 GLN A N 1
ATOM 823 C CA . GLN A 1 102 ? -9.313 -12.293 1.287 1.00 76.31 102 GLN A CA 1
ATOM 824 C C . GLN A 1 102 ? -9.702 -10.81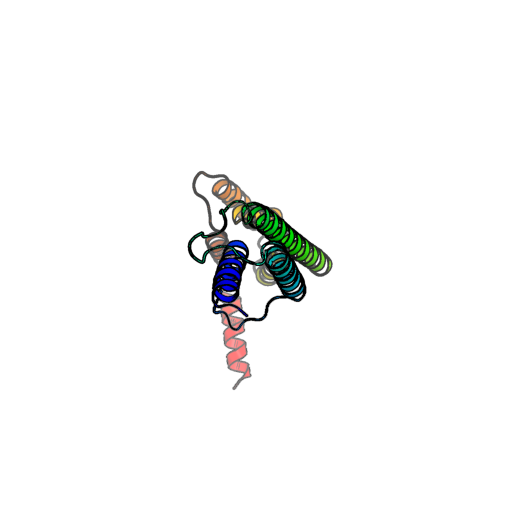8 1.248 1.00 76.31 102 GLN A C 1
ATOM 826 O O . GLN A 1 102 ? -9.003 -9.979 1.822 1.00 76.31 102 GLN A O 1
ATOM 831 N N . ASP A 1 103 ? -10.838 -10.531 0.615 1.00 83.88 103 ASP A N 1
ATOM 832 C CA . ASP A 1 103 ? -11.469 -9.218 0.686 1.00 83.88 103 ASP A CA 1
ATOM 833 C C . ASP A 1 103 ? -11.627 -8.807 2.166 1.00 83.88 103 ASP A C 1
ATOM 835 O O . ASP A 1 103 ? -12.213 -9.568 2.950 1.00 83.88 103 ASP A O 1
ATOM 839 N N . PRO A 1 104 ? -11.064 -7.658 2.588 1.00 88.19 104 PRO A N 1
ATOM 840 C CA . PRO A 1 104 ? -11.209 -7.157 3.950 1.00 88.19 104 PRO A CA 1
ATOM 841 C C . PRO A 1 104 ? -12.671 -6.932 4.347 1.00 88.19 104 PRO A C 1
ATOM 843 O O . PRO A 1 104 ? -12.992 -7.066 5.532 1.00 88.19 104 PRO A O 1
ATOM 846 N N . GLY A 1 105 ? -13.531 -6.637 3.366 1.00 91.44 105 GLY A N 1
ATOM 847 C CA . GLY A 1 105 ? -14.924 -6.276 3.567 1.00 91.44 105 GLY A CA 1
ATOM 848 C C . GLY A 1 105 ? -15.108 -4.912 4.234 1.00 91.44 105 GLY A C 1
ATOM 849 O O . GLY A 1 105 ? -14.156 -4.216 4.602 1.00 91.44 105 GLY A O 1
ATOM 850 N N . GLU A 1 106 ? -16.375 -4.554 4.415 1.00 96.12 106 GLU A N 1
ATOM 851 C CA . GLU A 1 106 ? -16.769 -3.284 5.012 1.00 96.12 106 GLU A CA 1
ATOM 852 C C . GLU A 1 106 ? -16.438 -3.213 6.512 1.00 96.12 106 GLU A C 1
ATOM 854 O O . GLU A 1 106 ? -16.622 -4.172 7.270 1.00 96.12 106 GLU A O 1
ATOM 859 N N . TYR A 1 107 ? -16.000 -2.036 6.957 1.00 96.75 107 TYR A N 1
ATOM 860 C CA . TYR A 1 107 ? -15.728 -1.718 8.352 1.00 96.75 107 TYR A CA 1
ATOM 861 C C . TYR A 1 107 ? -16.596 -0.564 8.837 1.00 96.75 107 TYR A C 1
ATOM 863 O O . TYR A 1 107 ? -16.569 0.525 8.272 1.00 96.75 107 TYR A O 1
ATOM 871 N N . ASN A 1 108 ? -17.317 -0.800 9.932 1.00 95.31 108 ASN A N 1
ATOM 872 C CA . ASN A 1 108 ? -18.306 0.122 10.492 1.00 95.31 108 ASN A CA 1
ATOM 873 C C . ASN A 1 108 ? -17.842 0.863 11.760 1.00 95.31 108 ASN A C 1
ATOM 875 O O . ASN A 1 108 ? -18.621 1.601 12.364 1.00 95.31 108 ASN A O 1
ATOM 879 N N . GLY A 1 109 ? -16.597 0.650 12.195 1.00 93.31 109 GLY A N 1
ATOM 880 C CA . GLY A 1 109 ? -16.046 1.259 13.413 1.00 93.31 109 GLY A CA 1
ATOM 881 C C . GLY A 1 109 ? -15.996 0.335 14.635 1.00 93.31 109 GLY A C 1
ATOM 882 O O . GLY A 1 109 ? -15.597 0.777 15.706 1.00 93.31 109 GLY A O 1
ATOM 883 N N . ASP A 1 110 ? -16.373 -0.940 14.502 1.00 92.38 110 ASP A N 1
ATOM 884 C CA . ASP A 1 110 ? -16.289 -1.929 15.586 1.00 92.38 110 ASP A CA 1
ATOM 885 C C . ASP A 1 110 ? -14.829 -2.213 15.996 1.00 92.38 110 ASP A C 1
ATOM 887 O O . ASP A 1 110 ? -14.104 -2.970 15.338 1.00 92.38 110 ASP A O 1
ATOM 891 N N . THR A 1 111 ? -14.407 -1.643 17.126 1.00 89.44 111 THR A N 1
ATOM 892 C CA . THR A 1 111 ? -13.031 -1.722 17.644 1.00 89.44 111 THR A CA 1
ATOM 893 C C . THR A 1 111 ? -12.538 -3.159 17.850 1.00 89.44 111 THR A C 1
ATOM 895 O O . THR A 1 111 ? -11.346 -3.431 17.691 1.00 89.44 111 THR A O 1
ATOM 898 N N . LEU A 1 112 ? -13.436 -4.119 18.119 1.00 88.12 112 LEU A N 1
ATOM 899 C CA . LEU A 1 112 ? -13.082 -5.537 18.270 1.00 88.12 112 LEU A CA 1
ATOM 900 C C . LEU A 1 112 ? -12.671 -6.182 16.939 1.00 88.12 112 LEU A C 1
ATOM 902 O O . LEU A 1 112 ? -11.896 -7.142 16.921 1.00 88.12 112 LEU A O 1
ATOM 906 N N . LYS A 1 113 ? -13.180 -5.665 15.817 1.00 90.50 113 LYS A N 1
ATOM 907 C CA . LYS A 1 113 ? -12.875 -6.153 14.464 1.00 90.50 113 LYS A CA 1
ATOM 908 C C . LYS A 1 113 ? -11.745 -5.379 13.799 1.00 90.50 113 LYS A C 1
ATOM 910 O O . LYS A 1 113 ? -11.125 -5.926 12.882 1.00 90.50 113 LYS A O 1
ATOM 915 N N . PHE A 1 114 ? -11.443 -4.171 14.284 1.00 93.31 114 PHE A N 1
ATOM 916 C CA . PHE A 1 114 ? -10.459 -3.265 13.692 1.00 93.31 114 PHE A CA 1
ATOM 917 C C . PHE A 1 114 ? -9.141 -3.962 13.359 1.00 93.31 114 PHE A C 1
ATOM 919 O O . PHE A 1 114 ? -8.712 -3.944 12.213 1.00 93.31 114 PHE A O 1
ATOM 926 N N . ARG A 1 115 ? -8.526 -4.657 14.323 1.00 91.38 115 ARG A N 1
ATOM 927 C CA . ARG A 1 115 ? -7.205 -5.278 14.126 1.00 91.38 115 ARG A CA 1
ATOM 928 C C . ARG A 1 115 ? -7.184 -6.288 12.975 1.00 91.38 115 ARG A C 1
ATOM 930 O O . ARG A 1 115 ? -6.223 -6.328 12.210 1.00 91.38 115 ARG A O 1
ATOM 937 N N . LYS A 1 116 ? -8.226 -7.119 12.864 1.00 91.44 116 LYS A N 1
ATOM 938 C CA . LYS A 1 116 ? -8.329 -8.119 11.792 1.00 91.44 116 LYS A CA 1
ATOM 939 C C . LYS A 1 116 ? -8.568 -7.434 10.449 1.00 91.44 116 LYS A C 1
ATOM 941 O O . LYS A 1 116 ? -7.880 -7.746 9.482 1.00 91.44 116 LYS A O 1
ATOM 946 N N . TRP A 1 117 ? -9.511 -6.496 10.408 1.00 94.75 117 TRP A N 1
ATOM 947 C CA . TRP A 1 117 ? -9.820 -5.734 9.203 1.00 94.75 117 TRP A CA 1
ATOM 948 C C . TRP A 1 117 ? -8.602 -4.942 8.702 1.00 94.75 117 TRP A C 1
ATOM 950 O O . TRP A 1 117 ? -8.221 -5.063 7.542 1.00 94.75 117 TRP A O 1
ATOM 960 N N . HIS A 1 118 ? -7.907 -4.233 9.593 1.00 94.88 118 HIS A N 1
ATOM 961 C CA . HIS A 1 118 ? -6.713 -3.445 9.283 1.00 94.88 118 HIS A CA 1
ATOM 962 C C . HIS A 1 118 ? -5.583 -4.297 8.698 1.00 94.88 118 HIS A C 1
ATOM 964 O O . HIS A 1 118 ? -4.954 -3.917 7.710 1.00 94.88 118 HIS A O 1
ATOM 970 N N . LEU A 1 119 ? -5.343 -5.483 9.264 1.00 92.31 119 LEU A N 1
ATOM 971 C CA . LEU A 1 11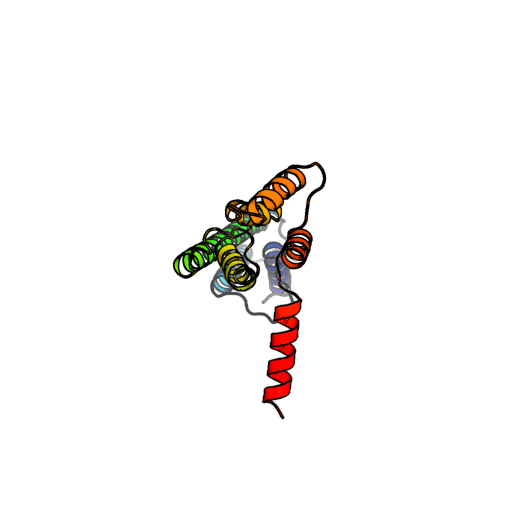9 ? -4.349 -6.422 8.743 1.00 92.31 119 LEU A CA 1
ATOM 972 C C . LEU A 1 119 ? -4.721 -6.947 7.347 1.00 92.31 119 LEU A C 1
ATOM 974 O O . LEU A 1 119 ? -3.845 -7.089 6.485 1.00 92.31 119 LEU A O 1
ATOM 978 N N . ASN A 1 1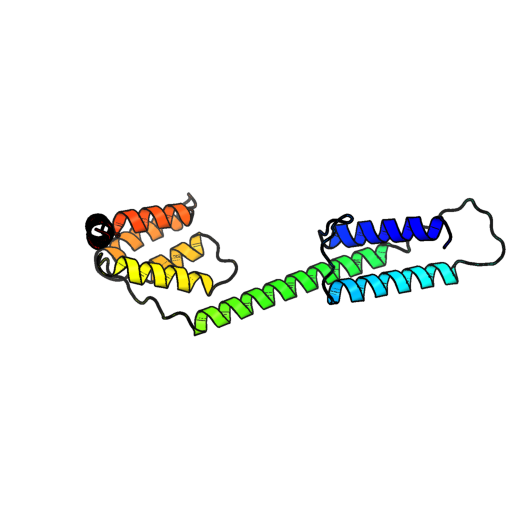20 ? -6.008 -7.190 7.100 1.00 92.25 120 ASN A N 1
ATOM 979 C CA . ASN A 1 120 ? -6.495 -7.575 5.779 1.00 92.25 120 ASN A CA 1
ATOM 980 C C . ASN A 1 120 ? -6.354 -6.422 4.773 1.00 92.25 120 ASN A C 1
ATOM 982 O O . ASN A 1 120 ? -5.887 -6.656 3.663 1.00 92.25 120 ASN A O 1
ATOM 986 N N . MET A 1 121 ? -6.644 -5.177 5.164 1.00 94.31 121 MET A N 1
ATOM 987 C CA . MET A 1 121 ? -6.440 -3.991 4.319 1.00 94.31 121 MET A CA 1
ATOM 988 C C . MET A 1 121 ? -4.967 -3.788 3.945 1.00 94.31 121 MET A C 1
ATOM 990 O O . MET A 1 121 ? -4.634 -3.572 2.780 1.00 94.31 121 MET A O 1
ATOM 994 N N . LYS A 1 122 ? -4.052 -3.938 4.911 1.00 92.31 122 LYS A N 1
ATOM 995 C CA . LYS A 1 122 ? -2.602 -3.916 4.650 1.00 92.31 122 LYS A CA 1
ATOM 996 C C . LYS A 1 122 ? -2.170 -5.020 3.696 1.00 92.31 122 LYS A C 1
ATOM 998 O O . LYS A 1 122 ? -1.309 -4.794 2.850 1.00 92.31 122 LYS A O 1
ATOM 1003 N N . SER A 1 123 ? -2.757 -6.207 3.829 1.00 90.25 123 SER A N 1
ATOM 1004 C CA . SER A 1 123 ? -2.527 -7.297 2.882 1.00 90.25 123 SER A CA 1
ATOM 1005 C C . SER A 1 123 ? -3.023 -6.911 1.492 1.00 90.25 123 SER A C 1
ATOM 1007 O O . SER A 1 123 ? -2.246 -7.010 0.549 1.00 90.25 123 SER A O 1
ATOM 1009 N N . LEU A 1 124 ? -4.247 -6.385 1.376 1.00 90.56 124 LEU A N 1
ATOM 1010 C CA . LEU A 1 124 ? -4.852 -5.946 0.117 1.00 90.56 124 LEU A CA 1
ATOM 1011 C C . LEU A 1 124 ? -3.957 -4.959 -0.643 1.00 90.56 124 LEU A C 1
ATOM 1013 O O . LEU A 1 124 ? -3.763 -5.137 -1.843 1.00 90.56 124 LEU A O 1
ATOM 1017 N N . LEU A 1 125 ? -3.350 -3.981 0.041 1.00 90.75 125 LEU A N 1
ATOM 1018 C CA . LEU A 1 125 ? -2.437 -3.024 -0.598 1.00 90.75 125 LEU A CA 1
ATOM 1019 C C . LEU A 1 125 ? -1.224 -3.689 -1.264 1.00 90.75 125 LEU A C 1
ATOM 1021 O O . LEU A 1 125 ? -0.782 -3.215 -2.304 1.00 90.75 125 LEU A O 1
ATOM 1025 N N . LYS A 1 126 ? -0.718 -4.812 -0.732 1.00 87.25 126 LYS A N 1
ATOM 1026 C CA . LYS A 1 126 ? 0.371 -5.579 -1.372 1.00 87.25 126 LYS A CA 1
ATOM 1027 C C . LYS A 1 126 ? -0.048 -6.208 -2.702 1.00 87.25 126 LYS A C 1
ATOM 1029 O O . LYS A 1 126 ? 0.802 -6.592 -3.497 1.00 87.25 126 LYS A O 1
ATOM 1034 N N . GLY A 1 127 ? -1.353 -6.325 -2.940 1.00 86.44 127 GLY A N 1
ATOM 1035 C CA . GLY A 1 127 ? -1.915 -6.756 -4.212 1.00 86.44 127 GLY A CA 1
ATOM 1036 C C . GLY A 1 127 ? -1.836 -5.699 -5.315 1.00 86.44 127 GLY A C 1
ATOM 1037 O O . GLY A 1 127 ? -2.154 -6.013 -6.459 1.00 86.44 127 GLY A O 1
ATOM 1038 N N . TYR A 1 128 ? -1.418 -4.470 -5.017 1.00 86.44 128 TYR A N 1
ATOM 1039 C CA . TYR A 1 128 ? -1.312 -3.384 -5.988 1.00 86.44 128 TYR A CA 1
ATOM 1040 C C . TYR A 1 128 ? 0.133 -2.897 -6.097 1.00 86.44 128 TYR A C 1
ATOM 1042 O O . TYR A 1 128 ? 0.839 -2.777 -5.097 1.00 86.44 128 TYR A O 1
ATOM 1050 N N . HIS A 1 129 ? 0.569 -2.604 -7.320 1.00 81.00 129 HIS A N 1
ATOM 1051 C CA . HIS A 1 129 ? 1.899 -2.071 -7.595 1.00 81.00 129 HIS A CA 1
ATOM 1052 C C . HIS A 1 129 ? 1.838 -0.545 -7.790 1.00 81.00 129 HIS A C 1
ATOM 1054 O O . HIS A 1 129 ? 0.862 -0.031 -8.330 1.00 81.00 129 HIS A O 1
ATOM 1060 N N . ASN A 1 130 ? 2.873 0.172 -7.335 1.00 85.69 130 ASN A N 1
ATOM 1061 C CA . ASN A 1 130 ? 3.066 1.620 -7.525 1.00 85.69 130 ASN A CA 1
ATOM 1062 C C . ASN A 1 130 ? 1.908 2.532 -7.084 1.00 85.69 130 ASN A C 1
ATOM 1064 O O . ASN A 1 130 ? 1.676 3.577 -7.689 1.00 85.69 130 ASN A O 1
ATOM 1068 N N . LEU A 1 131 ? 1.203 2.175 -6.007 1.00 90.12 131 LEU A N 1
ATOM 1069 C CA . LEU A 1 131 ? 0.219 3.082 -5.419 1.00 90.12 131 LEU A CA 1
ATOM 1070 C C . LEU A 1 131 ? 0.908 4.274 -4.748 1.00 90.12 131 LEU A C 1
ATOM 1072 O O . LEU A 1 131 ? 1.783 4.095 -3.891 1.00 90.12 131 LEU A O 1
ATOM 1076 N N . ASN A 1 132 ? 0.453 5.479 -5.079 1.00 91.88 132 ASN A N 1
ATOM 1077 C CA . ASN A 1 132 ? 0.769 6.674 -4.306 1.00 91.88 132 ASN A CA 1
ATOM 1078 C C . ASN A 1 132 ? -0.031 6.698 -2.988 1.00 91.88 132 ASN A C 1
ATOM 1080 O O . ASN A 1 132 ? -0.892 5.848 -2.742 1.00 91.88 132 ASN A O 1
ATOM 1084 N N . ASP A 1 133 ? 0.290 7.641 -2.107 1.00 94.19 133 ASP A N 1
ATOM 1085 C CA . ASP A 1 133 ? -0.314 7.688 -0.776 1.00 94.19 133 ASP A CA 1
ATOM 1086 C C . ASP A 1 133 ? -1.818 7.978 -0.820 1.00 94.19 133 ASP A C 1
ATOM 1088 O O . ASP A 1 133 ? -2.574 7.251 -0.177 1.00 94.19 133 ASP A O 1
ATOM 1092 N N . ASP A 1 134 ? -2.272 8.913 -1.656 1.00 92.56 134 ASP A N 1
ATOM 1093 C CA . ASP A 1 134 ? -3.700 9.209 -1.819 1.00 92.56 134 ASP A CA 1
ATOM 1094 C C . ASP A 1 134 ? -4.482 7.971 -2.267 1.00 92.56 134 ASP A C 1
ATOM 1096 O O . ASP A 1 134 ? -5.529 7.651 -1.710 1.00 92.56 134 ASP A O 1
ATOM 1100 N N . GLN A 1 135 ? -3.953 7.208 -3.225 1.00 93.00 135 GLN A N 1
ATOM 1101 C CA . GLN A 1 135 ? -4.571 5.971 -3.696 1.00 93.00 135 GLN A CA 1
ATOM 1102 C C . GLN A 1 135 ? -4.679 4.928 -2.578 1.00 93.00 135 GLN A C 1
ATOM 1104 O O . GLN A 1 135 ? -5.723 4.288 -2.441 1.00 93.00 135 GLN A O 1
ATOM 1109 N N . LYS A 1 136 ? -3.636 4.764 -1.751 1.00 95.31 136 LYS A N 1
ATOM 1110 C CA . LYS A 1 136 ? -3.690 3.861 -0.587 1.00 95.31 136 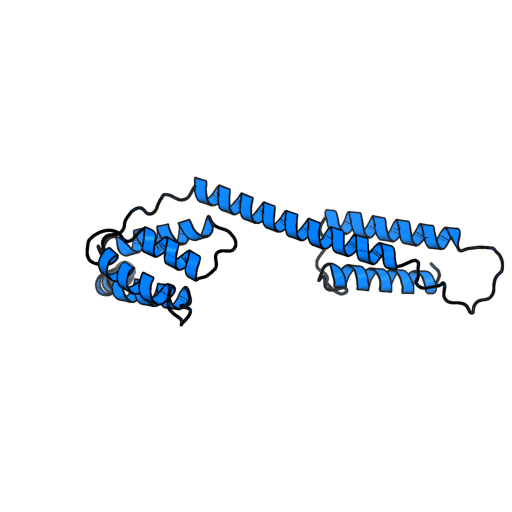LYS A CA 1
ATOM 1111 C C . LYS A 1 136 ? -4.760 4.311 0.404 1.00 95.31 136 LYS A C 1
ATOM 1113 O O . LYS A 1 136 ? -5.529 3.476 0.879 1.00 95.31 136 LYS A O 1
ATOM 1118 N N . ILE A 1 137 ? -4.828 5.612 0.692 1.00 95.81 137 ILE A N 1
ATOM 1119 C CA . ILE A 1 137 ? -5.816 6.180 1.614 1.00 95.81 137 ILE A CA 1
ATOM 1120 C C . ILE A 1 137 ? -7.232 5.970 1.062 1.00 95.81 137 ILE A C 1
ATOM 1122 O O . ILE A 1 137 ? -8.093 5.448 1.764 1.00 95.81 137 ILE A O 1
ATOM 1126 N N . LEU A 1 138 ? -7.476 6.283 -0.212 1.00 94.12 138 LEU A N 1
ATOM 1127 C CA . LEU A 1 138 ? -8.786 6.123 -0.850 1.00 94.12 138 LEU A CA 1
ATOM 1128 C C . LEU A 1 138 ? -9.269 4.666 -0.848 1.00 94.12 138 LEU A C 1
ATOM 1130 O O . LEU A 1 138 ? -10.457 4.423 -0.630 1.00 94.12 138 LEU A O 1
ATOM 1134 N N . ILE A 1 139 ? -8.369 3.692 -1.025 1.00 94.50 139 ILE A N 1
ATOM 1135 C CA . ILE A 1 139 ? -8.707 2.266 -0.890 1.00 94.50 139 ILE A CA 1
ATOM 1136 C C . ILE A 1 139 ? -9.240 1.973 0.518 1.00 94.50 139 ILE A C 1
ATOM 1138 O O . ILE A 1 139 ? -10.277 1.324 0.647 1.00 94.50 139 ILE A O 1
ATOM 1142 N N . PHE A 1 140 ? -8.591 2.486 1.566 1.00 96.06 140 PHE A N 1
ATOM 1143 C CA . PHE A 1 140 ? -9.072 2.344 2.943 1.00 96.06 140 PHE A CA 1
ATOM 1144 C C . PHE A 1 140 ? -10.430 3.000 3.161 1.00 96.06 140 PHE A C 1
ATOM 1146 O O . PHE A 1 140 ? -11.355 2.338 3.630 1.00 96.06 140 PHE A O 1
ATOM 1153 N N . LEU A 1 141 ? -10.566 4.270 2.780 1.00 95.50 141 LEU A N 1
ATOM 1154 C CA . LEU A 1 141 ? -11.801 5.027 2.973 1.00 95.50 141 LEU A CA 1
ATOM 1155 C C . LEU A 1 141 ? -12.992 4.379 2.250 1.00 95.50 141 LEU A C 1
ATOM 1157 O O . LEU A 1 141 ? -14.098 4.354 2.784 1.00 95.50 141 LEU A O 1
ATOM 1161 N N . SER A 1 142 ? -12.764 3.768 1.082 1.00 95.06 142 SER A N 1
ATOM 1162 C CA . SER A 1 142 ? -13.814 3.076 0.323 1.00 95.06 142 SER A CA 1
ATOM 1163 C C . SER A 1 142 ? -14.442 1.887 1.062 1.00 95.06 142 SER A C 1
ATOM 1165 O O . SER A 1 142 ? -15.606 1.577 0.819 1.00 95.06 142 SER A O 1
ATOM 1167 N N . GLN A 1 143 ? -13.698 1.255 1.975 1.00 95.94 143 GLN A N 1
ATOM 1168 C CA . GLN A 1 143 ? -14.136 0.097 2.761 1.00 95.94 143 GLN A CA 1
ATOM 1169 C C . GLN A 1 143 ? -14.727 0.498 4.121 1.00 95.94 143 GLN A C 1
ATOM 1171 O O . GLN A 1 143 ? -15.221 -0.351 4.857 1.00 95.94 143 GLN A O 1
ATOM 1176 N N . MET A 1 144 ? -14.698 1.783 4.480 1.00 96.44 144 MET A N 1
ATOM 1177 C CA . MET A 1 144 ? -15.256 2.287 5.735 1.00 96.44 144 MET A CA 1
ATOM 1178 C C . MET A 1 144 ? -16.723 2.681 5.528 1.00 96.44 144 MET A C 1
ATOM 1180 O O . MET A 1 144 ? -17.023 3.761 5.017 1.00 96.44 144 MET A O 1
ATOM 1184 N N . LYS A 1 145 ? -17.642 1.778 5.885 1.00 94.31 145 LYS A N 1
ATOM 1185 C CA . LYS A 1 145 ? -19.086 1.889 5.627 1.00 94.31 145 LYS A CA 1
ATOM 1186 C C . LYS A 1 145 ? -19.898 1.626 6.888 1.00 94.31 145 LYS A C 1
ATOM 1188 O O . LYS A 1 145 ? -19.655 0.659 7.609 1.00 94.31 145 LYS A O 1
ATOM 1193 N N . GLY A 1 146 ? -20.902 2.468 7.122 1.00 92.25 146 GLY A N 1
ATOM 1194 C CA . GLY A 1 146 ? -21.730 2.439 8.315 1.00 92.25 146 GLY A CA 1
ATOM 1195 C C . GLY A 1 146 ? -21.025 2.935 9.580 1.00 92.25 146 GLY A C 1
ATOM 1196 O O . GLY A 1 146 ? -19.798 3.011 9.679 1.00 92.25 146 GLY A O 1
ATOM 1197 N N . GLY A 1 147 ? -21.848 3.242 10.583 1.00 93.06 147 GLY A N 1
ATOM 1198 C CA . GLY A 1 147 ? -21.402 3.590 11.930 1.00 93.06 147 GLY A CA 1
ATOM 1199 C C . GLY A 1 147 ? -20.441 4.780 11.982 1.00 93.06 147 GLY A C 1
ATOM 1200 O O . GLY A 1 147 ? -20.545 5.736 11.216 1.00 93.06 147 GLY A O 1
ATOM 1201 N N . GLU A 1 148 ? -19.512 4.722 12.931 1.00 93.38 148 GLU A N 1
ATOM 1202 C CA . GLU A 1 148 ? -18.523 5.778 13.162 1.00 93.38 148 GLU A CA 1
ATOM 1203 C C . GLU A 1 148 ? -17.453 5.825 12.061 1.00 93.38 148 GLU A C 1
ATOM 1205 O O . GLU A 1 148 ? -16.954 6.900 11.725 1.00 93.38 148 GLU A O 1
ATOM 1210 N N . ALA A 1 149 ? -17.134 4.675 11.459 1.00 95.62 149 ALA A N 1
ATOM 1211 C CA . ALA A 1 149 ? -16.130 4.592 10.404 1.00 95.62 149 ALA A CA 1
ATOM 1212 C C . ALA A 1 149 ? -16.514 5.407 9.165 1.00 95.62 149 ALA A C 1
ATOM 1214 O O . ALA A 1 149 ? -15.664 6.106 8.622 1.00 95.62 149 ALA A O 1
ATOM 1215 N N . GLU A 1 150 ? -17.778 5.376 8.745 1.00 96.50 150 GLU A N 1
ATOM 1216 C CA . GLU A 1 150 ? -18.240 6.159 7.593 1.00 96.50 150 GLU A CA 1
ATOM 1217 C C . GLU A 1 150 ? -18.182 7.671 7.848 1.00 96.50 150 GLU A C 1
ATOM 1219 O O . GLU A 1 150 ? -17.753 8.437 6.983 1.00 96.50 150 GLU A O 1
ATOM 1224 N N . LEU A 1 151 ? -18.555 8.114 9.054 1.00 94.25 151 LEU A N 1
ATOM 1225 C CA . LEU A 1 151 ? -18.456 9.525 9.436 1.00 94.25 151 LEU A CA 1
ATOM 1226 C C . LEU A 1 151 ? -17.003 10.004 9.400 1.00 94.25 151 LEU A C 1
ATOM 1228 O O . LEU A 1 151 ? -16.706 11.041 8.805 1.00 94.25 151 LEU A O 1
ATOM 1232 N N . TRP A 1 152 ? -16.098 9.224 9.990 1.00 94.94 152 TRP A N 1
ATOM 1233 C CA . TRP A 1 152 ? -14.669 9.517 9.973 1.00 94.94 152 TRP A CA 1
ATOM 1234 C C . TRP A 1 152 ? -14.108 9.513 8.544 1.00 94.94 152 TRP A C 1
ATOM 1236 O O . TRP A 1 152 ? -13.363 10.419 8.167 1.00 94.94 152 TRP A O 1
ATOM 1246 N N . ALA A 1 153 ? -14.521 8.552 7.714 1.00 94.94 153 ALA A N 1
ATOM 1247 C CA . ALA A 1 153 ? -14.053 8.440 6.340 1.00 94.94 153 ALA A CA 1
ATOM 1248 C C . ALA A 1 153 ? -14.464 9.633 5.467 1.00 94.94 153 ALA A C 1
ATOM 1250 O O . ALA A 1 153 ? -13.661 10.113 4.669 1.00 94.94 153 ALA A O 1
ATOM 1251 N N . ASN A 1 154 ? -15.673 10.167 5.653 1.00 93.12 154 ASN A N 1
ATOM 1252 C CA . ASN A 1 154 ? -16.133 11.362 4.940 1.00 93.12 154 ASN A CA 1
ATOM 1253 C C . ASN A 1 154 ? -15.305 12.612 5.287 1.00 93.12 154 ASN A C 1
ATOM 1255 O O . ASN A 1 154 ? -14.997 13.420 4.406 1.00 93.12 154 ASN A O 1
ATOM 1259 N N . ILE A 1 155 ? -14.895 12.753 6.552 1.00 90.88 155 ILE A N 1
ATOM 1260 C CA . ILE A 1 155 ? -13.993 13.832 6.981 1.00 90.88 155 ILE A CA 1
ATOM 1261 C C . ILE A 1 155 ? -12.645 13.682 6.268 1.00 90.88 155 ILE A C 1
ATOM 1263 O O . ILE A 1 155 ? -12.185 14.615 5.609 1.00 90.88 155 ILE A O 1
ATOM 1267 N N . LYS A 1 156 ? -12.055 12.481 6.305 1.00 91.62 156 LYS A N 1
ATOM 1268 C CA . LYS A 1 156 ? -10.758 12.210 5.669 1.00 91.62 156 LYS A CA 1
ATOM 1269 C C . LYS A 1 156 ? -10.775 12.320 4.152 1.00 91.62 156 LYS A C 1
ATOM 1271 O O . LYS A 1 156 ? -9.813 12.823 3.584 1.00 91.62 156 LYS A O 1
ATOM 1276 N N . HIS A 1 157 ? -11.875 11.969 3.492 1.00 88.44 157 HIS A N 1
ATOM 1277 C CA . HIS A 1 157 ? -12.040 12.220 2.059 1.00 88.44 157 HIS A CA 1
ATOM 1278 C C . HIS A 1 157 ? -11.897 13.704 1.704 1.00 88.44 157 HIS A C 1
ATOM 1280 O O . HIS A 1 157 ? -11.342 14.035 0.658 1.00 88.44 157 HIS A O 1
ATOM 1286 N N . THR A 1 158 ? -12.378 14.599 2.567 1.00 86.56 158 THR A N 1
ATOM 1287 C CA . THR A 1 158 ? -12.266 16.047 2.347 1.00 86.56 158 THR A CA 1
ATOM 1288 C C . THR A 1 158 ? -10.826 16.528 2.526 1.00 86.56 158 THR A C 1
ATOM 1290 O O . THR A 1 158 ? -10.374 17.394 1.784 1.00 86.56 158 THR A O 1
ATOM 1293 N N . GLU A 1 159 ? -10.093 15.945 3.475 1.00 86.00 159 GLU A N 1
ATOM 1294 C CA . GLU A 1 159 ? -8.690 16.280 3.741 1.00 86.00 159 GLU A CA 1
ATOM 1295 C C . GLU A 1 159 ? -7.754 15.794 2.627 1.00 86.00 159 GLU A C 1
ATOM 1297 O O . GLU A 1 159 ? -6.915 16.565 2.171 1.00 86.00 159 GLU A O 1
ATOM 1302 N N . VAL A 1 160 ? -7.939 14.561 2.139 1.00 84.75 160 VAL A N 1
ATOM 1303 C CA . VAL A 1 160 ? -7.144 13.985 1.034 1.00 84.75 160 VAL A CA 1
ATOM 1304 C C . VAL A 1 160 ? -7.349 14.759 -0.269 1.00 84.75 160 VAL A C 1
ATOM 1306 O O . VAL A 1 160 ? -6.405 14.974 -1.017 1.00 84.75 160 VAL A O 1
ATOM 1309 N N . ASN A 1 161 ? -8.572 15.226 -0.529 1.00 79.88 161 ASN A N 1
ATOM 1310 C CA . ASN A 1 161 ? -8.874 16.061 -1.696 1.00 79.88 161 ASN A CA 1
ATOM 1311 C C . ASN A 1 161 ? -8.526 17.550 -1.484 1.00 79.88 161 ASN A C 1
ATOM 1313 O O . ASN A 1 161 ? -8.802 18.379 -2.355 1.00 79.88 161 ASN A O 1
ATOM 1317 N N . GLY A 1 162 ? -7.992 17.909 -0.314 1.00 79.31 162 GLY A N 1
ATOM 1318 C CA . GLY A 1 162 ? -7.620 19.271 0.041 1.00 79.31 162 GLY A CA 1
ATOM 1319 C C . GLY A 1 162 ? -6.296 19.718 -0.584 1.00 79.31 162 GLY A C 1
ATOM 1320 O O . GLY A 1 162 ? -5.625 18.993 -1.310 1.00 79.31 162 GLY A O 1
ATOM 1321 N N . SER A 1 163 ? -5.885 20.949 -0.274 1.00 74.69 163 SER A N 1
ATOM 1322 C CA . SER A 1 163 ? -4.629 21.527 -0.776 1.00 74.69 163 SER A CA 1
ATOM 1323 C C . SER A 1 163 ? -3.369 20.978 -0.098 1.00 74.69 163 SER A C 1
ATOM 1325 O O . SER A 1 163 ? -2.265 21.240 -0.570 1.00 74.69 163 SER A O 1
ATOM 1327 N N . THR A 1 164 ? -3.517 20.277 1.028 1.00 78.06 164 THR A N 1
ATOM 1328 C CA . THR A 1 164 ? -2.393 19.758 1.811 1.00 78.06 164 THR A CA 1
ATOM 1329 C C . THR A 1 164 ? -2.321 18.244 1.638 1.00 78.06 164 THR A C 1
ATOM 1331 O O . THR A 1 164 ? -3.207 17.555 2.141 1.00 78.06 164 THR A O 1
ATOM 1334 N N . PRO A 1 165 ? -1.283 17.712 0.972 1.00 78.62 165 PRO A N 1
ATOM 1335 C CA . PRO A 1 165 ? -1.148 16.275 0.784 1.00 78.62 165 PRO A CA 1
ATOM 1336 C C . PRO A 1 165 ? -0.953 15.571 2.131 1.00 78.62 165 PRO A C 1
ATOM 1338 O O . PRO A 1 165 ? -0.100 15.957 2.937 1.00 78.62 165 PRO A O 1
ATOM 1341 N N . MET A 1 166 ? -1.744 14.526 2.371 1.00 90.25 166 MET A N 1
ATOM 1342 C CA . MET A 1 166 ? -1.630 13.674 3.551 1.00 90.25 166 MET A CA 1
ATOM 1343 C C . MET A 1 166 ? -0.788 12.445 3.211 1.00 90.25 166 MET A C 1
ATOM 1345 O O . MET A 1 166 ? -1.112 11.692 2.299 1.00 90.25 166 MET A O 1
ATOM 1349 N N . SER A 1 167 ? 0.278 12.202 3.977 1.00 93.62 167 SER A N 1
ATOM 1350 C CA . SER A 1 167 ? 1.047 10.965 3.814 1.00 93.62 167 SER A CA 1
ATOM 1351 C C . SER A 1 167 ? 0.262 9.755 4.322 1.00 93.62 167 SER A C 1
ATOM 1353 O O . SER A 1 167 ? -0.474 9.839 5.314 1.00 93.62 167 SER A O 1
ATOM 1355 N N . PHE A 1 168 ? 0.488 8.593 3.714 1.00 95.00 168 PHE A N 1
ATOM 1356 C CA . PHE A 1 168 ? -0.147 7.349 4.152 1.00 95.00 168 PHE A CA 1
ATOM 1357 C C . PHE A 1 168 ? 0.271 6.969 5.583 1.00 95.00 168 PHE A C 1
ATOM 1359 O O . PHE A 1 168 ? -0.525 6.421 6.343 1.00 95.00 168 PHE A O 1
ATOM 1366 N N . ALA A 1 169 ? 1.497 7.311 5.992 1.00 95.44 169 ALA A N 1
ATOM 1367 C CA . ALA A 1 169 ? 1.982 7.079 7.352 1.00 95.44 169 ALA A CA 1
ATOM 1368 C C . ALA A 1 169 ? 1.217 7.908 8.403 1.00 95.44 169 ALA A C 1
ATOM 1370 O O . ALA A 1 169 ? 0.892 7.404 9.483 1.00 95.44 169 ALA A O 1
ATOM 1371 N N . THR A 1 170 ? 0.902 9.166 8.080 1.00 94.94 170 THR A N 1
ATOM 1372 C CA . THR A 1 170 ? 0.068 10.031 8.926 1.00 94.94 170 THR A CA 1
ATOM 1373 C C . THR A 1 170 ? -1.336 9.451 9.051 1.00 94.94 170 THR A C 1
ATOM 1375 O O . THR A 1 170 ? -1.808 9.239 10.167 1.00 94.94 170 THR A O 1
ATOM 1378 N N . PHE A 1 171 ? -1.956 9.106 7.919 1.00 95.44 171 PHE A N 1
ATOM 1379 C CA . PHE A 1 171 ? -3.279 8.484 7.881 1.00 95.44 171 PHE A CA 1
ATOM 1380 C C . PHE A 1 171 ? -3.356 7.215 8.744 1.00 95.44 171 PHE A C 1
ATOM 1382 O O . PHE A 1 171 ? -4.243 7.082 9.585 1.00 95.44 171 PHE A O 1
ATOM 1389 N N . GLU A 1 172 ? -2.399 6.297 8.591 1.00 95.75 172 GLU A N 1
ATOM 1390 C CA . GLU A 1 172 ? -2.324 5.048 9.359 1.00 95.75 172 GLU A CA 1
ATOM 1391 C C . GLU A 1 172 ? -2.243 5.286 10.873 1.00 95.75 172 GLU A C 1
ATOM 1393 O O . GLU A 1 172 ? -2.857 4.559 11.661 1.00 95.75 172 GLU A O 1
ATOM 1398 N N . THR A 1 173 ? -1.503 6.317 11.285 1.00 94.31 173 THR A N 1
ATOM 1399 C CA . THR A 1 173 ? -1.359 6.691 12.696 1.00 94.31 173 THR A CA 1
ATOM 1400 C C . THR A 1 173 ? -2.681 7.193 13.269 1.00 94.31 173 THR A C 1
ATOM 1402 O O . THR A 1 173 ? -3.072 6.792 14.370 1.00 94.31 173 THR A O 1
ATOM 1405 N N . GLU A 1 174 ? -3.392 8.040 12.527 1.00 94.44 174 GLU A N 1
ATOM 1406 C CA . GLU A 1 174 ? -4.696 8.563 12.934 1.00 94.44 174 GLU A CA 1
ATOM 1407 C C . GLU A 1 174 ? -5.763 7.468 12.968 1.00 94.44 174 GLU A C 1
ATOM 1409 O O . GLU A 1 174 ? -6.475 7.345 13.965 1.00 94.44 174 GLU A O 1
ATOM 1414 N N . LEU A 1 175 ? -5.817 6.624 11.933 1.00 94.94 175 LEU A N 1
ATOM 1415 C CA . LEU A 1 175 ? -6.735 5.489 11.840 1.00 94.94 175 LEU A CA 1
ATOM 1416 C C . LEU A 1 175 ? -6.577 4.553 13.046 1.00 94.94 175 LEU A C 1
ATOM 1418 O O . LEU A 1 175 ? -7.551 4.211 13.717 1.00 94.94 175 LEU A O 1
ATOM 1422 N N . THR A 1 176 ? -5.334 4.176 13.349 1.00 93.56 176 THR A N 1
ATOM 1423 C CA . THR A 1 176 ? -5.012 3.303 14.485 1.00 93.56 176 THR A CA 1
ATOM 1424 C C . THR A 1 176 ? -5.340 3.986 15.811 1.00 93.56 176 THR A C 1
ATOM 1426 O O . THR A 1 176 ? -5.897 3.369 16.712 1.00 93.56 176 THR A O 1
ATOM 1429 N N . THR A 1 177 ? -5.055 5.284 15.933 1.00 91.38 177 THR A N 1
ATOM 1430 C CA . THR A 1 177 ? -5.370 6.049 17.147 1.00 91.38 177 THR A CA 1
ATOM 1431 C C . THR A 1 177 ? -6.868 6.115 17.422 1.00 91.38 177 THR A C 1
ATOM 1433 O O . THR A 1 177 ? -7.251 6.086 18.593 1.00 91.38 177 THR A O 1
ATOM 1436 N N . TRP A 1 178 ? -7.686 6.208 16.373 1.00 90.75 178 TRP A N 1
ATOM 1437 C CA . TRP A 1 178 ? -9.134 6.353 16.481 1.00 90.75 178 TRP A CA 1
ATOM 1438 C C . TRP A 1 178 ? -9.845 5.027 16.769 1.00 90.75 178 TRP A C 1
ATOM 1440 O O . TRP A 1 178 ? -10.718 4.976 17.630 1.00 90.75 178 TRP A O 1
ATOM 1450 N N . PHE A 1 179 ? -9.460 3.948 16.081 1.00 92.62 179 PHE A N 1
ATOM 1451 C CA . PHE A 1 179 ? -10.214 2.688 16.099 1.00 92.62 179 PHE A CA 1
ATOM 1452 C C . PHE A 1 179 ? -9.541 1.529 16.846 1.00 92.62 179 PHE A C 1
ATOM 1454 O O . PHE A 1 179 ? -10.200 0.520 17.108 1.00 92.62 179 PHE A O 1
ATOM 1461 N N . GLU A 1 180 ? -8.256 1.620 17.207 1.00 88.00 180 GLU A N 1
ATOM 1462 C CA . GLU A 1 180 ? -7.610 0.555 17.978 1.00 88.00 180 GLU A CA 1
ATOM 1463 C C . GLU A 1 180 ? -8.009 0.619 19.461 1.00 88.00 180 GLU A C 1
ATOM 1465 O O . GLU A 1 180 ? -7.806 1.623 20.150 1.00 88.00 180 GLU A O 1
ATOM 1470 N N . ASP A 1 181 ? -8.520 -0.497 19.991 1.00 80.00 181 ASP A N 1
ATOM 1471 C CA . ASP A 1 181 ? -8.773 -0.639 21.424 1.00 80.00 181 ASP A CA 1
ATOM 1472 C C . ASP A 1 181 ? -7.448 -0.788 22.198 1.00 80.00 181 ASP A C 1
ATOM 1474 O O . ASP A 1 181 ? -6.912 -1.884 22.415 1.00 80.00 181 ASP A O 1
ATOM 1478 N N . LYS A 1 182 ? -6.932 0.354 22.661 1.00 72.38 182 LYS A N 1
ATOM 1479 C CA . LYS A 1 182 ? -5.714 0.447 23.483 1.00 72.38 182 LYS A CA 1
ATOM 1480 C C . LYS A 1 182 ? -5.821 -0.346 24.794 1.00 72.38 182 LYS A C 1
ATOM 1482 O O . LYS A 1 182 ? -4.804 -0.791 25.331 1.00 72.38 182 LYS A O 1
ATOM 1487 N N . LEU A 1 183 ? -7.031 -0.550 25.322 1.00 70.19 183 LEU A N 1
ATOM 1488 C CA . LEU A 1 183 ? -7.259 -1.280 26.568 1.00 70.19 183 LEU A CA 1
ATOM 1489 C C . LEU A 1 183 ? -7.182 -2.797 26.342 1.00 70.19 183 LEU A C 1
ATOM 1491 O O . LEU A 1 183 ? -6.569 -3.512 27.140 1.00 70.19 183 LEU A O 1
ATOM 1495 N N . ALA A 1 184 ? -7.748 -3.287 25.236 1.00 66.62 184 ALA A N 1
ATOM 1496 C CA . ALA A 1 184 ? -7.624 -4.681 24.815 1.00 66.62 184 ALA A CA 1
ATOM 1497 C C . ALA A 1 184 ? -6.167 -5.056 24.502 1.00 66.62 184 ALA A C 1
ATOM 1499 O O . ALA A 1 184 ? -5.713 -6.131 24.899 1.00 66.62 184 ALA A O 1
ATOM 1500 N N . GLN A 1 185 ? -5.404 -4.157 23.870 1.00 68.25 185 GLN A N 1
ATOM 1501 C CA . GLN A 1 185 ? -3.980 -4.371 23.593 1.00 68.25 185 GLN A CA 1
ATOM 1502 C C . GLN A 1 185 ? -3.161 -4.516 24.887 1.00 68.25 185 GLN A C 1
ATOM 1504 O O . GLN A 1 185 ? -2.348 -5.436 25.009 1.00 68.25 185 GLN A O 1
ATOM 1509 N N . LYS A 1 186 ? -3.421 -3.658 25.884 1.00 72.81 186 LYS A N 1
ATOM 1510 C CA . LYS A 1 186 ? -2.785 -3.748 27.205 1.00 72.81 186 LYS A CA 1
ATOM 1511 C C . LYS A 1 186 ? -3.118 -5.069 27.907 1.00 72.81 186 LYS A C 1
ATOM 1513 O O . LYS A 1 186 ? -2.205 -5.768 28.331 1.00 72.81 186 LYS A O 1
ATOM 1518 N N . ARG A 1 187 ? -4.397 -5.464 27.943 1.00 73.75 187 ARG A N 1
ATOM 1519 C CA . ARG A 1 187 ? -4.830 -6.747 28.534 1.00 73.75 187 ARG A CA 1
ATOM 1520 C C . ARG A 1 187 ? -4.182 -7.954 27.853 1.00 73.75 187 ARG A C 1
ATOM 1522 O O . ARG A 1 187 ? -3.748 -8.873 28.539 1.00 73.75 187 ARG A O 1
ATOM 1529 N N . ALA A 1 188 ? -4.093 -7.952 26.522 1.00 71.50 188 ALA A N 1
ATOM 1530 C CA . ALA A 1 188 ? -3.441 -9.024 25.772 1.00 71.50 188 ALA A CA 1
ATOM 1531 C C . ALA A 1 188 ? -1.940 -9.114 26.091 1.00 71.50 188 ALA A C 1
ATOM 1533 O O . ALA A 1 188 ? -1.408 -10.212 26.244 1.00 71.50 188 ALA A O 1
ATOM 1534 N N . ARG A 1 189 ? -1.262 -7.967 26.228 1.00 73.31 189 ARG A N 1
ATOM 1535 C CA . ARG A 1 189 ? 0.147 -7.911 26.632 1.00 73.31 189 ARG A CA 1
ATOM 1536 C C . ARG A 1 189 ? 0.334 -8.469 28.039 1.00 73.31 189 ARG A C 1
ATOM 1538 O O . ARG A 1 189 ? 1.170 -9.348 28.222 1.00 73.31 189 ARG A O 1
ATOM 1545 N N . ASP A 1 190 ? -0.469 -8.010 28.993 1.00 77.25 190 ASP A N 1
ATOM 1546 C CA . ASP A 1 190 ? -0.392 -8.441 30.391 1.00 77.25 190 ASP A CA 1
ATOM 1547 C C . ASP A 1 190 ? -0.641 -9.956 30.517 1.00 77.25 190 ASP A C 1
ATOM 1549 O O . ASP A 1 190 ? 0.134 -10.648 31.173 1.00 77.25 190 ASP A O 1
ATOM 1553 N N . ALA A 1 191 ? -1.624 -10.505 29.790 1.00 74.00 191 ALA A N 1
ATOM 1554 C CA . ALA A 1 191 ? -1.921 -11.941 29.777 1.00 74.00 191 ALA A CA 1
ATOM 1555 C C . ALA A 1 191 ? -0.754 -12.813 29.266 1.00 74.00 191 ALA A C 1
ATOM 1557 O O . ALA A 1 191 ? -0.527 -13.903 29.792 1.00 74.00 191 ALA A O 1
ATOM 1558 N N . ILE A 1 192 ? 0.017 -12.342 28.276 1.00 77.31 192 ILE A N 1
ATOM 1559 C CA . ILE A 1 192 ? 1.217 -13.048 27.785 1.00 77.31 192 ILE A CA 1
ATOM 1560 C C . ILE A 1 192 ? 2.311 -13.083 28.859 1.00 77.31 192 ILE A C 1
ATOM 1562 O O . ILE A 1 192 ? 3.008 -14.090 28.990 1.00 77.31 192 ILE A O 1
ATOM 1566 N N . TYR A 1 193 ? 2.467 -12.002 29.630 1.00 69.25 193 TYR A N 1
ATOM 1567 C CA . TYR A 1 193 ? 3.431 -11.956 30.731 1.00 69.25 193 TYR A CA 1
ATOM 1568 C C . TYR A 1 193 ? 3.024 -12.869 31.890 1.00 69.25 193 TYR A C 1
ATOM 1570 O O . TYR A 1 193 ? 3.893 -13.511 32.473 1.00 69.25 193 TYR A O 1
ATOM 1578 N N . THR A 1 194 ? 1.727 -12.985 32.190 1.00 68.44 194 THR A N 1
ATOM 1579 C CA . THR A 1 194 ? 1.231 -13.872 33.256 1.00 68.44 194 THR A CA 1
ATOM 1580 C C . THR A 1 194 ? 1.345 -15.357 32.895 1.00 68.44 194 THR A C 1
ATOM 1582 O O . THR A 1 194 ? 1.585 -16.168 33.775 1.00 68.44 194 THR A O 1
ATOM 1585 N N . PHE A 1 195 ? 1.234 -15.731 31.615 1.00 56.53 195 PHE A N 1
ATOM 1586 C CA . PHE A 1 195 ? 1.376 -17.129 31.165 1.00 56.53 195 PHE A CA 1
ATOM 1587 C C . PHE A 1 195 ? 2.825 -17.652 31.132 1.00 56.53 195 PHE A C 1
ATOM 1589 O O . PHE A 1 195 ? 3.034 -18.844 30.913 1.00 56.53 195 PHE A O 1
ATOM 1596 N N . ARG A 1 196 ? 3.828 -16.776 31.284 1.00 54.88 196 ARG A N 1
ATOM 1597 C CA . ARG A 1 196 ? 5.259 -17.140 31.307 1.00 54.88 196 ARG A CA 1
ATOM 1598 C C . ARG A 1 196 ? 5.848 -17.250 32.724 1.00 54.88 196 ARG A C 1
ATOM 1600 O O . ARG A 1 196 ? 7.062 -17.422 32.833 1.00 54.88 196 ARG A O 1
ATOM 1607 N N . GLN A 1 197 ? 5.029 -17.131 33.770 1.00 47.25 197 GLN A N 1
ATOM 1608 C CA . GLN A 1 197 ? 5.397 -17.371 35.174 1.00 47.25 197 GLN A CA 1
ATOM 1609 C C . GLN A 1 197 ? 4.761 -18.666 35.670 1.00 47.25 197 GLN A C 1
ATOM 1611 O O . GLN A 1 197 ? 5.427 -19.346 36.480 1.00 47.25 197 GLN A O 1
#

pLDDT: mean 80.3, std 13.81, range [43.97, 96.75]

Organism: NCBI:txid703135

Radius of gyration: 29.0 Å; chains: 1; bounding box: 73×39×78 Å